Protein AF-0000000084915836 (afdb_homodimer)

Foldseek 3Di:
DDFAFPWKPVLLLVLLLVLLVVVCVVQVVPQEEEQEAEPDQRLVSSVSSVVSNVVPDNHHYHYKYKYADPVCRLDDIDIPDDLVVQAQHHYEYTYAEAAQCSNVVSVVVVNVVHDYNHYAYEYAEYEPHYNDPDDHPRYSYYDDDDPPKDKDWDDDPRITTIGID/DDFAFPWWPVLLLVLLLVLLVVVCVVQVVPQEEEEEAEPDQRLVSSVSSVVSNVVPDNHHYHYKYKYADPVCRLDDIDIPDDLVVQAQHHYEYTYAEAAQCSNVVSVVVVNVVHDYNHYAYEYAEYEDHYNDPDDHPRYSYYDYDDPPKDKDWDDDPRITTIGID

Radius of gyration: 20.43 Å; Cα contacts (8 Å, |Δi|>4): 702; chains: 2; bounding box: 53×58×45 Å

InterPro domains:
  IPR000836 Phosphoribosyltransferase domain [PF00156] (6-144)
  IPR000836 Phosphoribosyltransferase domain [cd06223] (17-137)
  IPR029057 Phosphoribosyltransferase-like [G3DSA:3.40.50.2020] (1-164)
  IPR029057 Phosphoribosyltransferase-like [SSF53271] (4-163)
  IPR050137 PyrR bifunctional [PTHR11608] (2-160)

Solvent-accessible surface area (backbone atoms only — not comparable to full-atom values): 17460 Å² total; per-residue (Å²): 129,90,60,50,70,75,35,47,41,68,55,49,51,52,34,39,48,51,44,24,53,52,51,43,67,73,46,64,90,48,64,54,37,35,42,32,5,36,52,67,63,7,27,55,52,31,50,54,29,50,55,46,34,53,73,75,45,83,54,42,76,42,78,27,48,28,48,58,48,74,90,48,35,86,51,84,68,46,58,74,55,57,72,81,78,49,50,60,27,35,34,36,42,21,36,42,69,38,44,39,30,58,52,55,49,40,51,50,41,60,60,59,78,38,61,58,66,32,40,42,24,35,23,46,33,37,41,83,55,65,39,32,49,51,48,63,74,33,67,50,40,80,44,90,70,61,90,83,55,40,80,46,75,44,86,47,96,90,63,21,34,27,29,44,84,130,90,62,50,69,77,35,47,40,69,53,49,52,52,33,39,46,51,46,24,52,52,51,44,67,74,47,64,91,47,64,55,38,35,43,29,6,36,53,68,63,8,26,54,51,31,49,53,29,51,55,46,34,54,73,77,45,85,54,42,76,44,80,28,47,28,48,59,47,73,91,48,36,86,49,84,71,47,57,73,54,57,71,83,77,50,50,61,26,34,36,36,42,22,38,42,69,38,44,41,29,57,51,56,50,40,50,50,41,60,60,60,77,40,62,59,66,33,42,42,25,35,24,46,34,37,40,84,54,64,39,32,48,51,47,64,74,32,67,49,40,79,45,90,70,59,90,82,54,40,80,46,76,44,88,47,98,90,62,21,33,28,28,45,84

Sequence (330 aa):
MTHNIILNNQEIQHKTKRIAYQIYETFSNEDEIVIAGISNSGFIFAQKIAAQLALISDLKIKICEVEVNKQHPNLPIKTSLKPEEYTNANLVLVDDVLKSGSTLIYTIKHFLDVPIKKFKTAVLIDRNHKNYPVKADFKGLSLSTSLQEHVQVVFEEKDSYAYLSMTHNIILNNQEIQHKTKRIAYQIYETFSNEDEIVIAGISNSGFIFAQKIAAQLALISDLKIKICEVEVNKQHPNLPIKTSLKPEEYTNANLVLVDDVLKSGSTLIYTIKHFLDVPIKKFKTAVLIDRNHKNYPVKADFKGLSLSTSLQEHVQVVFEEKDSYAYLS

Nearest PDB structures (foldseek):
  4p81-assembly1_B  TM=8.836E-01  e=3.019E-14  synthetic construct
  4p83-assembly1_C  TM=8.755E-01  e=2.680E-14  synthetic construct
  1w30-assembly1_A-2  TM=8.822E-01  e=1.054E-13  Mycobacterium tuberculosis
  1a4x-assembly1_B  TM=8.946E-01  e=1.506E-13  Bacillus subtilis
  1a4x-assembly1_A  TM=8.925E-01  e=1.911E-13  Bacillus subtilis

Secondary structure (DSSP, 8-state):
---EEEE-HHHHHHHHHHHHHHHHHHTTT-SEEEEEEETTHHHHHHHHHHHHHHHH---EEEEEEEE--TTSTTS--EESS-HHHHTT-EEEEEEEEESSSHHHHHHHHHHTTS--SEEEEEEEEEES--SSSB--SEEEEEE---TT--EEEE--SS--EEEE-/---EEEE-HHHHHHHHHHHHHHHHHHTTT-SEEEEEEETTHHHHHHHHHHHHHHHH---EEEEEEEE--SSSTTS--EESS-GGGTTT-EEEEEEEEESSSHHHHHHHHHHTTS--SEEEEEEEEEES--SSSB--SEEEEEE---TT--EEEE--SS--EEEE-

Organism: Flavobacterium indicum (strain DSM 17447 / CIP 109464 / GPTSA100-9) (NCBI:txid1094466)

pLDDT: mean 94.94, std 6.55, range [45.75, 98.94]

Structure (mmCIF, N/CA/C/O backbone):
data_AF-0000000084915836-model_v1
#
loop_
_entity.id
_entity.type
_entity.pdbx_description
1 polymer 'Bifunctional protein: pyrimidine operon regulatory protein and uracil phosphoribosyltransferase'
#
loop_
_atom_site.group_PDB
_atom_site.id
_atom_site.type_symbol
_atom_site.label_atom_id
_atom_site.label_alt_id
_atom_site.label_comp_id
_atom_site.label_asym_id
_atom_site.label_entity_id
_atom_site.label_seq_id
_atom_site.pdbx_PDB_ins_code
_atom_site.Cartn_x
_atom_site.Cartn_y
_atom_site.Cartn_z
_atom_site.occupancy
_atom_site.B_iso_or_equiv
_atom_site.auth_seq_id
_atom_site.auth_comp_id
_atom_site.auth_asym_id
_atom_site.auth_atom_id
_atom_site.pdbx_PDB_model_num
ATOM 1 N N . MET A 1 1 ? -26.234 -17.188 -17.969 1 45.75 1 MET A N 1
ATOM 2 C CA . MET A 1 1 ? -25.984 -15.758 -17.781 1 45.75 1 MET A CA 1
ATOM 3 C C . MET A 1 1 ? -24.703 -15.336 -18.469 1 45.75 1 MET A C 1
ATOM 5 O O . MET A 1 1 ? -23.672 -15.992 -18.344 1 45.75 1 MET A O 1
ATOM 9 N N . THR A 1 2 ? -24.734 -14.695 -19.578 1 58.41 2 THR A N 1
ATOM 10 C CA . THR A 1 2 ? -23.641 -14.422 -20.516 1 58.41 2 THR A CA 1
ATOM 11 C C . THR A 1 2 ? -22.516 -13.648 -19.812 1 58.41 2 THR A C 1
ATOM 13 O O . THR A 1 2 ? -22.719 -12.523 -19.359 1 58.41 2 THR A O 1
ATOM 16 N N . HIS A 1 3 ? -21.484 -14.32 -19.203 1 76.25 3 HIS A N 1
ATOM 17 C CA . HIS A 1 3 ? -20.359 -13.68 -18.531 1 76.25 3 HIS A CA 1
ATOM 18 C C . HIS A 1 3 ? -19.516 -12.883 -19.516 1 76.25 3 HIS A C 1
ATOM 20 O O . HIS A 1 3 ? -19.25 -13.344 -20.625 1 76.25 3 HIS A O 1
ATOM 26 N N . ASN A 1 4 ? -19.438 -11.586 -19.312 1 87.69 4 ASN A N 1
ATOM 27 C CA . ASN A 1 4 ? -18.5 -10.789 -20.094 1 87.69 4 ASN A CA 1
ATOM 28 C C . ASN A 1 4 ? -17.047 -11.164 -19.766 1 87.69 4 ASN A C 1
ATOM 30 O O . ASN A 1 4 ? -16.5 -10.734 -18.75 1 87.69 4 ASN A O 1
ATOM 34 N N . ILE A 1 5 ? -16.5 -12.055 -20.719 1 92.81 5 ILE A N 1
ATOM 35 C CA . ILE A 1 5 ? -15.141 -12.539 -20.5 1 92.81 5 ILE A CA 1
ATOM 36 C C . ILE A 1 5 ? -14.148 -11.391 -20.703 1 92.81 5 ILE A C 1
ATOM 38 O O . ILE A 1 5 ? -14.18 -10.719 -21.734 1 92.81 5 ILE A O 1
ATOM 42 N N . ILE A 1 6 ? -13.359 -11.211 -19.672 1 94.25 6 ILE A N 1
ATOM 43 C CA . ILE A 1 6 ? -12.422 -10.102 -19.766 1 94.25 6 ILE A CA 1
ATOM 44 C C . ILE A 1 6 ? -11.016 -10.641 -20.031 1 94.25 6 ILE A C 1
ATOM 46 O O . ILE A 1 6 ? -10.164 -9.938 -20.578 1 94.25 6 ILE A O 1
ATOM 50 N N . LEU A 1 7 ? -10.695 -11.898 -19.656 1 96.06 7 LEU A N 1
ATOM 51 C CA . LEU A 1 7 ? -9.453 -12.609 -19.953 1 96.06 7 LEU A CA 1
ATOM 52 C C . LEU A 1 7 ? -9.734 -14.07 -20.312 1 96.06 7 LEU A C 1
ATOM 54 O O . LEU A 1 7 ? -10.469 -14.758 -19.594 1 96.06 7 LEU A O 1
ATOM 58 N N . ASN A 1 8 ? -9.156 -14.43 -21.391 1 95.19 8 ASN A N 1
ATOM 59 C CA . ASN A 1 8 ? -9.211 -15.852 -21.688 1 95.19 8 ASN A CA 1
ATOM 60 C C . ASN A 1 8 ? -7.945 -16.578 -21.234 1 95.19 8 ASN A C 1
ATOM 62 O O . ASN A 1 8 ? -7.055 -15.953 -20.641 1 95.19 8 ASN A O 1
ATOM 66 N N . ASN A 1 9 ? -7.922 -17.875 -21.484 1 96 9 ASN A N 1
ATOM 67 C CA . ASN A 1 9 ? -6.828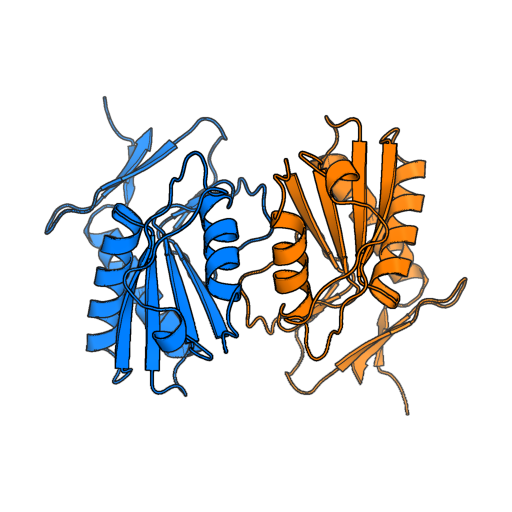 -18.703 -20.984 1 96 9 ASN A CA 1
ATOM 68 C C . ASN A 1 9 ? -5.477 -18.234 -21.516 1 96 9 ASN A C 1
ATOM 70 O O . ASN A 1 9 ? -4.508 -18.125 -20.766 1 96 9 ASN A O 1
ATOM 74 N N . GLN A 1 10 ? -5.402 -18 -22.766 1 95.69 10 GLN A N 1
ATOM 75 C CA . GLN A 1 10 ? -4.152 -17.578 -23.375 1 95.69 10 GLN A CA 1
ATOM 76 C C . GLN A 1 10 ? -3.688 -16.234 -22.797 1 95.69 10 GLN A C 1
ATOM 78 O O . GLN A 1 10 ? -2.496 -16.047 -22.547 1 95.69 10 GLN A O 1
ATOM 83 N N . GLU A 1 11 ? -4.613 -15.336 -22.594 1 96 11 GLU A N 1
ATOM 84 C CA . GLU A 1 11 ? -4.293 -14.031 -22.016 1 96 11 GLU A CA 1
ATOM 85 C C . GLU A 1 11 ? -3.773 -14.164 -20.594 1 96 11 GLU A C 1
ATOM 87 O O . GLU A 1 11 ? -2.824 -13.484 -20.203 1 96 11 GLU A O 1
ATOM 92 N N . ILE A 1 12 ? -4.367 -15.016 -19.844 1 97.19 12 ILE A N 1
ATOM 93 C CA . ILE A 1 12 ? -3.928 -15.242 -18.484 1 97.19 12 ILE A CA 1
ATOM 94 C C . ILE A 1 12 ? -2.508 -15.812 -18.484 1 97.19 12 ILE A C 1
ATOM 96 O O . ILE A 1 12 ? -1.668 -15.398 -17.672 1 97.19 12 ILE A O 1
ATOM 100 N N . GLN A 1 13 ? -2.234 -16.703 -19.406 1 96.25 13 GLN A N 1
ATOM 101 C CA . GLN A 1 13 ? -0.902 -17.281 -19.516 1 96.25 13 GLN A CA 1
ATOM 102 C C . GLN A 1 13 ? 0.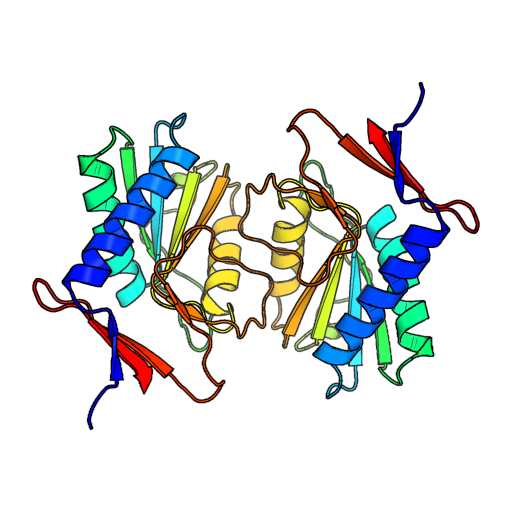138 -16.219 -19.844 1 96.25 13 GLN A C 1
ATOM 104 O O . GLN A 1 13 ? 1.213 -16.172 -19.25 1 96.25 13 GLN A O 1
ATOM 109 N N . HIS A 1 14 ? -0.187 -15.352 -20.797 1 97.31 14 HIS A N 1
ATOM 110 C CA . HIS A 1 14 ? 0.722 -14.281 -21.188 1 97.31 14 HIS A CA 1
ATOM 111 C C . HIS A 1 14 ? 0.981 -13.328 -20.016 1 97.31 14 HIS A C 1
ATOM 113 O O . HIS A 1 14 ? 2.121 -12.922 -19.797 1 97.31 14 HIS A O 1
ATOM 119 N N . LYS A 1 15 ? -0.041 -13.008 -19.406 1 97.75 15 LYS A N 1
ATOM 120 C CA . LYS A 1 15 ? 0.09 -12.086 -18.281 1 97.75 15 LYS A CA 1
ATOM 121 C C . LYS A 1 15 ? 0.895 -12.711 -17.141 1 97.75 15 LYS A C 1
ATOM 123 O O . LYS A 1 15 ? 1.693 -12.031 -16.484 1 97.75 15 LYS A O 1
ATOM 128 N N . THR A 1 16 ? 0.657 -13.977 -16.922 1 98.06 16 THR A N 1
ATOM 129 C CA . THR A 1 16 ? 1.414 -14.703 -15.906 1 98.06 16 THR A CA 1
ATOM 130 C C . THR A 1 16 ? 2.904 -14.695 -16.234 1 98.06 16 THR A C 1
ATOM 132 O O . THR A 1 16 ? 3.736 -14.422 -15.367 1 98.06 16 THR A O 1
ATOM 135 N N . LYS A 1 17 ? 3.189 -14.953 -17.453 1 97.38 17 LYS A N 1
ATOM 136 C CA . LYS A 1 17 ? 4.578 -14.938 -17.906 1 97.38 17 LYS A CA 1
ATOM 137 C C . LYS A 1 17 ? 5.199 -13.562 -17.719 1 97.38 17 LYS A C 1
ATOM 139 O O . LYS A 1 17 ? 6.316 -13.438 -17.219 1 97.38 17 LYS A O 1
ATOM 144 N N . ARG A 1 18 ? 4.492 -12.594 -18.141 1 98.06 18 ARG A N 1
ATOM 145 C CA . ARG A 1 18 ? 4.98 -11.227 -18 1 98.06 18 ARG A CA 1
ATOM 146 C C . ARG A 1 18 ? 5.281 -10.898 -16.547 1 98.06 18 ARG A C 1
ATOM 148 O O . ARG A 1 18 ? 6.332 -10.336 -16.234 1 98.06 18 ARG A O 1
ATOM 155 N N . ILE A 1 19 ? 4.359 -11.227 -15.648 1 98.5 19 ILE A N 1
ATOM 156 C CA . ILE A 1 19 ? 4.527 -10.961 -14.219 1 98.5 19 ILE A CA 1
ATOM 157 C C . ILE A 1 19 ? 5.758 -11.695 -13.703 1 98.5 19 ILE A C 1
ATOM 159 O O . ILE A 1 19 ? 6.539 -11.148 -12.922 1 98.5 19 ILE A O 1
ATOM 163 N N . ALA A 1 20 ? 5.949 -12.891 -14.125 1 98.38 20 ALA A N 1
ATOM 164 C CA . ALA A 1 20 ? 7.117 -13.664 -13.711 1 98.38 20 ALA A CA 1
ATOM 165 C C . ALA A 1 20 ? 8.406 -12.961 -14.109 1 98.38 20 ALA A C 1
ATOM 167 O O . ALA A 1 20 ? 9.352 -12.883 -13.312 1 98.38 20 ALA A O 1
ATOM 168 N N . TYR A 1 21 ? 8.445 -12.453 -15.32 1 97.56 21 TYR A N 1
ATOM 169 C CA . TYR A 1 21 ? 9.633 -11.742 -15.773 1 97.56 21 TYR A CA 1
ATOM 170 C C . TYR A 1 21 ? 9.844 -10.469 -14.953 1 97.56 21 TYR A C 1
ATOM 172 O O . TYR A 1 21 ? 10.984 -10.125 -14.625 1 97.56 21 TYR A O 1
ATOM 180 N N . GLN A 1 22 ? 8.766 -9.82 -14.648 1 97.69 22 GLN A N 1
ATOM 181 C CA . GLN A 1 22 ? 8.867 -8.617 -13.828 1 97.69 22 GLN A CA 1
ATOM 182 C C . GLN A 1 22 ? 9.422 -8.938 -12.445 1 97.69 22 GLN A C 1
ATOM 184 O O . GLN A 1 22 ? 10.266 -8.211 -11.922 1 97.69 22 GLN A O 1
ATOM 189 N N . ILE A 1 23 ? 8.898 -9.984 -11.859 1 98.25 23 ILE A N 1
ATOM 190 C CA . ILE A 1 23 ? 9.383 -10.414 -10.555 1 98.25 23 ILE A CA 1
ATOM 191 C C . ILE A 1 23 ? 10.875 -10.742 -10.641 1 98.25 23 ILE A C 1
ATOM 193 O O . ILE A 1 23 ? 11.664 -10.312 -9.797 1 98.25 23 ILE A O 1
ATOM 197 N N . TYR A 1 24 ? 11.25 -11.422 -11.664 1 97.19 24 TYR A N 1
ATOM 198 C CA . TYR A 1 24 ? 12.641 -11.805 -11.844 1 97.19 24 TYR A CA 1
ATOM 199 C C . TYR A 1 24 ? 13.531 -10.57 -11.945 1 97.19 24 TYR A C 1
ATOM 201 O O . TYR A 1 24 ? 14.602 -10.516 -11.328 1 97.19 24 TYR A O 1
ATOM 209 N N . GLU A 1 25 ? 13.109 -9.609 -12.695 1 95.75 25 GLU A N 1
ATOM 210 C CA . GLU A 1 25 ? 13.875 -8.367 -12.859 1 95.75 25 GLU A CA 1
ATOM 211 C C . GLU A 1 25 ? 14.047 -7.656 -11.516 1 95.75 25 GLU A C 1
ATOM 213 O O . GLU A 1 25 ? 15.078 -7.035 -11.266 1 95.75 25 GLU A O 1
ATOM 218 N N . THR A 1 26 ? 13.07 -7.715 -10.758 1 95.88 26 THR A N 1
ATOM 219 C CA . THR A 1 26 ? 13.055 -7.008 -9.484 1 95.88 26 THR A CA 1
ATOM 220 C C . THR A 1 26 ? 13.953 -7.707 -8.461 1 95.88 26 THR A C 1
ATOM 222 O O . THR A 1 26 ? 14.578 -7.051 -7.629 1 95.88 26 THR A O 1
ATOM 225 N N . PHE A 1 27 ? 14.008 -9 -8.531 1 96.25 27 PHE A N 1
ATOM 226 C CA . PHE A 1 27 ? 14.719 -9.789 -7.535 1 96.25 27 PHE A CA 1
ATOM 227 C C . PHE A 1 27 ? 15.93 -10.477 -8.148 1 96.25 27 PHE A C 1
ATOM 229 O O . PHE A 1 27 ? 16.391 -11.508 -7.656 1 96.25 27 PHE A O 1
ATOM 236 N N . SER A 1 28 ? 16.453 -10.016 -9.234 1 91.06 28 SER A N 1
ATOM 237 C CA . SER A 1 28 ? 17.5 -10.656 -10.031 1 91.06 28 SER A CA 1
ATOM 238 C C . SER A 1 28 ? 18.781 -10.852 -9.227 1 91.06 28 SER A C 1
ATOM 240 O O . SER A 1 28 ? 19.562 -11.75 -9.516 1 91.06 28 SER A O 1
ATOM 242 N N . ASN A 1 29 ? 19.016 -10.07 -8.234 1 93.25 29 ASN A N 1
ATOM 243 C CA . ASN A 1 29 ? 20.25 -10.172 -7.457 1 93.25 29 ASN A CA 1
ATOM 244 C C . ASN A 1 29 ? 20.047 -10.992 -6.188 1 93.25 29 ASN A C 1
ATOM 246 O O . ASN A 1 29 ? 20.922 -11.039 -5.324 1 93.25 29 ASN A O 1
ATOM 250 N N . GLU A 1 30 ? 18.906 -11.617 -6.078 1 95.69 30 GLU A N 1
ATOM 251 C CA . GLU A 1 30 ? 18.578 -12.422 -4.91 1 95.69 30 GLU A CA 1
ATOM 252 C C . GLU A 1 30 ? 18.688 -13.914 -5.219 1 95.69 30 GLU A C 1
ATOM 254 O O . GLU A 1 30 ? 18.641 -14.312 -6.383 1 95.69 30 GLU A O 1
ATOM 259 N N . ASP A 1 31 ? 18.859 -14.68 -4.172 1 96.19 31 ASP A N 1
ATOM 260 C CA . ASP A 1 31 ? 19.016 -16.125 -4.34 1 96.19 31 ASP A CA 1
ATOM 261 C C . ASP A 1 31 ? 17.703 -16.859 -4.102 1 96.19 31 ASP A C 1
ATOM 263 O O . ASP A 1 31 ? 17.484 -17.953 -4.641 1 96.19 31 ASP A O 1
ATOM 267 N N . GLU A 1 32 ? 16.922 -16.234 -3.254 1 97.88 32 GLU A N 1
ATOM 268 C CA . GLU A 1 32 ? 15.703 -16.906 -2.828 1 97.88 32 GLU A CA 1
ATOM 269 C C . GLU A 1 32 ? 14.547 -15.914 -2.711 1 97.88 32 GLU A C 1
ATOM 271 O O . GLU A 1 32 ? 14.75 -14.742 -2.389 1 97.88 32 GLU A O 1
ATOM 276 N N . ILE A 1 33 ? 13.352 -16.484 -3.029 1 98.38 33 ILE A N 1
ATOM 277 C CA . ILE A 1 33 ? 12.156 -15.656 -2.887 1 98.38 33 ILE A CA 1
ATOM 278 C C . ILE A 1 33 ? 11 -16.516 -2.363 1 98.38 33 ILE A C 1
ATOM 280 O O . ILE A 1 33 ? 10.938 -17.719 -2.643 1 98.38 33 ILE A O 1
ATOM 284 N N . VAL A 1 34 ? 10.195 -15.898 -1.527 1 98.81 34 VAL A N 1
ATOM 285 C CA . VAL A 1 34 ? 8.945 -16.516 -1.104 1 98.81 34 VAL A CA 1
ATOM 286 C C . VAL A 1 34 ? 7.797 -16 -1.961 1 98.81 34 VAL A C 1
ATOM 288 O O . VAL A 1 34 ? 7.602 -14.789 -2.082 1 98.81 34 VAL A O 1
ATOM 291 N N . ILE A 1 35 ? 7.094 -16.875 -2.596 1 98.88 35 ILE A N 1
ATOM 292 C CA . ILE A 1 35 ? 5.852 -16.562 -3.293 1 98.88 35 ILE A CA 1
ATOM 293 C C . ILE A 1 35 ? 4.656 -17.016 -2.465 1 98.88 35 ILE A C 1
ATOM 295 O O . ILE A 1 35 ? 4.41 -18.219 -2.33 1 98.88 35 ILE A O 1
ATOM 299 N N . ALA A 1 36 ? 3.969 -16.062 -1.915 1 98.94 36 ALA A N 1
ATOM 300 C CA . ALA A 1 36 ? 2.84 -16.359 -1.035 1 98.94 36 ALA A CA 1
ATOM 301 C C . ALA A 1 36 ? 1.513 -16.047 -1.726 1 98.94 36 ALA A C 1
ATOM 303 O O . ALA A 1 36 ? 1.284 -14.93 -2.18 1 98.94 36 ALA A O 1
ATOM 304 N N . GLY A 1 37 ? 0.654 -17.016 -1.816 1 98.88 37 GLY A N 1
ATOM 305 C CA . GLY A 1 37 ? -0.626 -16.844 -2.484 1 98.88 37 GLY A CA 1
ATOM 306 C C . GLY A 1 37 ? -1.81 -16.922 -1.538 1 98.88 37 GLY A C 1
ATOM 307 O O . GLY A 1 37 ? -1.892 -17.828 -0.714 1 98.88 37 GLY A O 1
ATOM 308 N N . ILE A 1 38 ? -2.717 -16 -1.645 1 98.62 38 ILE A N 1
ATOM 309 C CA . ILE A 1 38 ? -3.93 -15.992 -0.836 1 98.62 38 ILE A CA 1
ATOM 310 C C . ILE A 1 38 ? -4.926 -17.016 -1.384 1 98.62 38 ILE A C 1
ATOM 312 O O . ILE A 1 38 ? -5.363 -16.906 -2.531 1 98.62 38 ILE A O 1
ATOM 316 N N . SER A 1 39 ? -5.27 -17.984 -0.584 1 97.38 39 SER A N 1
ATOM 317 C CA . SER A 1 39 ? -6.16 -19.062 -1 1 97.38 39 SER A CA 1
ATOM 318 C C . SER A 1 39 ? -7.57 -18.547 -1.262 1 97.38 39 SER A C 1
ATOM 320 O O . SER A 1 39 ? -8.031 -17.625 -0.588 1 97.38 39 SER A O 1
ATOM 322 N N . ASN A 1 40 ? -8.258 -19.234 -2.359 1 95.81 40 ASN A N 1
ATOM 323 C CA . ASN A 1 40 ? -7.895 -20.375 -3.189 1 95.81 40 ASN A CA 1
ATOM 324 C C . ASN A 1 40 ? -7.297 -19.938 -4.523 1 95.81 40 ASN A C 1
ATOM 326 O O . ASN A 1 40 ? -6.188 -20.344 -4.871 1 95.81 40 ASN A O 1
ATOM 330 N N . SER A 1 41 ? -7.941 -18.938 -5.125 1 97 41 SER A N 1
ATOM 331 C CA . SER A 1 41 ? -7.562 -18.531 -6.477 1 97 41 SER A CA 1
ATOM 332 C C . SER A 1 41 ? -6.191 -17.859 -6.484 1 97 41 SER A C 1
ATOM 334 O O . SER A 1 41 ? -5.391 -18.078 -7.395 1 97 41 SER A O 1
ATOM 336 N N . GLY A 1 42 ? -5.934 -17.062 -5.461 1 98.19 42 GLY A N 1
ATOM 337 C CA . GLY A 1 42 ? -4.629 -16.422 -5.371 1 98.19 42 GLY A CA 1
ATOM 338 C C . GLY A 1 42 ? -3.486 -17.406 -5.25 1 98.19 42 GLY A C 1
ATOM 339 O O . GLY A 1 42 ? -2.4 -17.188 -5.785 1 98.19 42 GLY A O 1
ATOM 340 N N . PHE A 1 43 ? -3.773 -18.5 -4.535 1 98.62 43 PHE A N 1
ATOM 341 C CA . PHE A 1 43 ? -2.742 -19.516 -4.375 1 98.62 43 PHE A CA 1
ATOM 342 C C . PHE A 1 43 ? -2.473 -20.234 -5.695 1 98.62 43 PHE A C 1
ATOM 344 O O . PHE A 1 43 ? -1.318 -20.484 -6.043 1 98.62 43 PHE A O 1
ATOM 351 N N . ILE A 1 44 ? -3.5 -20.562 -6.402 1 98.19 44 ILE A N 1
ATOM 352 C CA . ILE A 1 44 ? -3.342 -21.172 -7.711 1 98.19 44 ILE A CA 1
ATOM 353 C C . ILE A 1 44 ? -2.537 -20.25 -8.625 1 98.19 44 ILE A C 1
ATOM 355 O O . ILE A 1 44 ? -1.605 -20.703 -9.297 1 98.19 44 ILE A O 1
ATOM 359 N N . PHE A 1 45 ? -2.9 -19.016 -8.633 1 98.5 45 PHE A N 1
ATOM 360 C CA . PHE A 1 45 ? -2.193 -18.016 -9.438 1 98.5 45 PHE A CA 1
ATOM 361 C C . PHE A 1 45 ? -0.726 -17.938 -9.031 1 98.5 45 PHE A C 1
ATOM 363 O O . PHE A 1 45 ? 0.157 -17.875 -9.891 1 98.5 45 PHE A O 1
ATOM 370 N N . ALA A 1 46 ? -0.438 -17.938 -7.73 1 98.75 46 ALA A N 1
ATOM 371 C CA . ALA A 1 46 ? 0.925 -17.938 -7.207 1 98.75 46 ALA A CA 1
ATOM 372 C C . ALA A 1 46 ? 1.716 -19.141 -7.734 1 98.75 46 ALA A C 1
ATOM 374 O O . ALA A 1 46 ? 2.883 -19 -8.109 1 98.75 46 ALA A O 1
ATOM 375 N N . GLN A 1 47 ? 1.104 -20.25 -7.773 1 98.5 47 GLN A N 1
ATOM 376 C CA . GLN A 1 47 ? 1.751 -21.453 -8.281 1 98.5 47 GLN A CA 1
ATOM 377 C C . GLN A 1 47 ? 2.1 -21.312 -9.758 1 98.5 47 GLN A C 1
ATOM 379 O O . GLN A 1 47 ? 3.168 -21.75 -10.195 1 98.5 47 GLN A O 1
ATOM 384 N N . LYS A 1 48 ? 1.211 -20.781 -10.477 1 97.81 48 LYS A N 1
ATOM 385 C CA . LYS A 1 48 ? 1.471 -20.562 -11.898 1 97.81 48 LYS A CA 1
ATOM 386 C C . LYS A 1 48 ? 2.646 -19.609 -12.102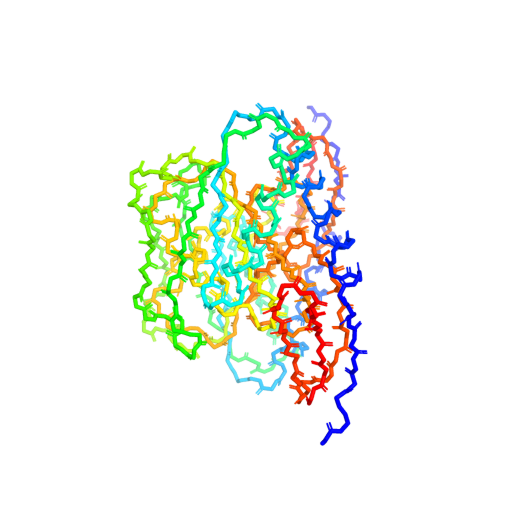 1 97.81 48 LYS A C 1
ATOM 388 O O . LYS A 1 48 ? 3.496 -19.844 -12.969 1 97.81 48 LYS A O 1
ATOM 393 N N . ILE A 1 49 ? 2.703 -18.562 -11.328 1 98.56 49 ILE A N 1
ATOM 394 C CA . ILE A 1 49 ? 3.811 -17.625 -11.398 1 98.56 49 ILE A CA 1
ATOM 395 C C . ILE A 1 49 ? 5.113 -18.328 -11.031 1 98.56 49 ILE A C 1
ATOM 397 O O . ILE A 1 49 ? 6.125 -18.172 -11.719 1 98.56 49 ILE A O 1
ATOM 401 N N . ALA A 1 50 ? 5.066 -19.062 -9.938 1 98.62 50 ALA A N 1
ATOM 402 C CA . ALA A 1 50 ? 6.25 -19.781 -9.469 1 98.62 50 ALA A CA 1
ATOM 403 C C . ALA A 1 50 ? 6.777 -20.719 -10.547 1 98.62 50 ALA A C 1
ATOM 405 O O . ALA A 1 50 ? 7.988 -20.828 -10.75 1 98.62 50 ALA A O 1
ATOM 406 N N . ALA A 1 51 ? 5.875 -21.422 -11.211 1 98.06 51 ALA A N 1
ATOM 407 C CA . ALA A 1 51 ? 6.262 -22.344 -12.273 1 98.06 51 ALA A CA 1
ATOM 408 C C . ALA A 1 51 ? 6.969 -21.609 -13.406 1 98.06 51 ALA A C 1
ATOM 410 O O . ALA A 1 51 ? 7.98 -22.078 -13.93 1 98.06 51 ALA A O 1
ATOM 411 N N . GLN A 1 52 ? 6.426 -20.469 -13.797 1 97.75 52 GLN A N 1
ATOM 412 C CA . GLN A 1 52 ? 7.047 -19.672 -14.844 1 97.75 52 GLN A CA 1
ATOM 413 C C . GLN A 1 52 ? 8.414 -19.156 -14.398 1 97.75 52 GLN A C 1
ATOM 415 O O . GLN A 1 52 ? 9.367 -19.156 -15.18 1 97.75 52 GLN A O 1
ATOM 420 N N . LEU A 1 53 ? 8.508 -18.688 -13.164 1 97.94 53 LEU A N 1
ATOM 421 C CA . LEU A 1 53 ? 9.758 -18.188 -12.617 1 97.94 53 LEU A CA 1
ATOM 422 C C . LEU A 1 53 ? 10.836 -19.266 -12.641 1 97.94 53 LEU A C 1
ATOM 424 O O . LEU A 1 53 ? 11.992 -18.984 -12.945 1 97.94 53 LEU A O 1
ATOM 428 N N . ALA A 1 54 ? 10.422 -20.438 -12.305 1 97.44 54 ALA A N 1
ATOM 429 C CA . ALA A 1 54 ? 11.352 -21.562 -12.266 1 97.44 54 ALA A CA 1
ATOM 430 C C . ALA A 1 54 ? 11.914 -21.859 -13.656 1 97.44 54 ALA A C 1
ATOM 432 O O . ALA A 1 54 ? 13.039 -22.344 -13.789 1 97.44 54 ALA A O 1
ATOM 433 N N . LEU A 1 55 ? 11.164 -21.562 -14.68 1 97.06 55 LEU A N 1
ATOM 434 C CA . LEU A 1 55 ? 11.586 -21.797 -16.047 1 97.06 55 LEU A CA 1
ATOM 435 C C . LEU A 1 55 ? 12.594 -20.75 -16.5 1 97.06 55 LEU A C 1
ATOM 437 O O . LEU A 1 55 ? 13.461 -21.031 -17.328 1 97.06 55 LEU A O 1
ATOM 441 N N . ILE A 1 56 ? 12.523 -19.578 -15.938 1 96.44 56 ILE A N 1
ATOM 442 C CA . ILE A 1 56 ? 13.266 -18.484 -16.547 1 96.44 56 ILE A CA 1
ATOM 443 C C . ILE A 1 56 ? 14.414 -18.062 -15.633 1 96.44 56 ILE A C 1
ATOM 445 O O . ILE A 1 56 ? 15.211 -17.203 -15.984 1 96.44 56 ILE A O 1
ATOM 449 N N . SER A 1 57 ? 14.477 -18.625 -14.391 1 96.31 57 SER A N 1
ATOM 450 C CA . SER A 1 57 ? 15.5 -18.188 -13.453 1 96.31 57 SER A CA 1
ATOM 451 C C . SER A 1 57 ? 15.961 -19.328 -12.555 1 96.31 57 SER A C 1
ATOM 453 O O . SER A 1 57 ? 15.344 -20.391 -12.531 1 96.31 57 SER A O 1
ATOM 455 N N . ASP A 1 58 ? 17.062 -19.078 -11.797 1 95.88 58 ASP A N 1
ATOM 456 C CA . ASP A 1 58 ? 17.578 -20.047 -10.844 1 95.88 58 ASP A CA 1
ATOM 457 C C . ASP A 1 58 ? 17.172 -19.703 -9.414 1 95.88 58 ASP A C 1
ATOM 459 O O . ASP A 1 58 ? 17.719 -20.234 -8.453 1 95.88 58 ASP A O 1
ATOM 463 N N . LEU A 1 59 ? 16.297 -18.766 -9.32 1 95.94 59 LEU A N 1
ATOM 464 C CA . LEU A 1 59 ? 15.82 -18.375 -8 1 95.94 59 LEU A CA 1
ATOM 465 C C . LEU A 1 59 ? 15.242 -19.562 -7.25 1 95.94 59 LEU A C 1
ATOM 467 O O . LEU A 1 59 ? 14.484 -20.359 -7.82 1 95.94 59 LEU A O 1
ATOM 471 N N . LYS A 1 60 ? 15.719 -19.75 -6.07 1 97.88 60 LYS A N 1
ATOM 472 C CA . LYS A 1 60 ? 15.039 -20.703 -5.199 1 97.88 60 LYS A CA 1
ATOM 473 C C . LYS A 1 60 ? 13.68 -20.156 -4.75 1 97.88 60 LYS A C 1
ATOM 475 O O . LYS A 1 60 ? 13.602 -19.062 -4.176 1 97.88 60 LYS A O 1
ATOM 480 N N . ILE A 1 61 ? 12.672 -20.922 -5.004 1 98.31 61 ILE A N 1
ATOM 481 C CA . ILE A 1 61 ? 11.328 -20.422 -4.742 1 98.31 61 ILE A CA 1
ATOM 482 C C . ILE A 1 61 ? 10.695 -21.219 -3.604 1 98.31 61 ILE A C 1
ATOM 484 O O . ILE A 1 61 ? 10.609 -22.453 -3.67 1 98.31 61 ILE A O 1
ATOM 488 N N . LYS A 1 62 ? 10.289 -20.562 -2.59 1 98.5 62 LYS A N 1
ATOM 489 C CA . LYS A 1 62 ? 9.43 -21.125 -1.545 1 98.5 62 LYS A CA 1
ATOM 490 C C . LYS A 1 62 ? 7.977 -20.703 -1.744 1 98.5 62 LYS A C 1
ATOM 492 O O . LYS A 1 62 ? 7.68 -19.516 -1.841 1 98.5 62 LYS A O 1
ATOM 497 N N . ILE A 1 63 ? 7.156 -21.656 -1.791 1 98.69 63 ILE A N 1
ATOM 498 C CA . ILE A 1 63 ? 5.734 -21.375 -1.981 1 98.69 63 ILE A CA 1
ATOM 499 C C . ILE A 1 63 ? 5.027 -21.359 -0.628 1 98.69 63 ILE A C 1
ATOM 501 O O . ILE A 1 63 ? 5.285 -22.203 0.225 1 98.69 63 ILE A O 1
ATOM 505 N N . CYS A 1 64 ? 4.164 -20.438 -0.417 1 98.88 64 CYS A N 1
ATOM 506 C CA . CYS A 1 64 ? 3.416 -20.281 0.827 1 98.88 64 CYS A CA 1
ATOM 507 C C . CYS A 1 64 ? 1.93 -20.094 0.549 1 98.88 64 CYS A C 1
ATOM 509 O O . CYS A 1 64 ? 1.549 -19.188 -0.204 1 98.88 64 CYS A O 1
ATOM 511 N N . GLU A 1 65 ? 1.145 -20.922 1.075 1 98.88 65 GLU A N 1
ATOM 512 C CA . GLU A 1 65 ? -0.3 -20.719 1.007 1 98.88 65 GLU A CA 1
ATOM 513 C C . GLU A 1 65 ? -0.8 -19.891 2.186 1 98.88 65 GLU A C 1
ATOM 515 O O . GLU A 1 65 ? -0.434 -20.156 3.334 1 98.88 65 GLU A O 1
ATOM 520 N N . VAL A 1 66 ? -1.616 -18.938 1.922 1 98.81 66 VAL A N 1
ATOM 521 C CA . VAL A 1 66 ? -2.156 -18.062 2.947 1 98.81 66 VAL A CA 1
ATOM 522 C C . VAL A 1 66 ? -3.67 -18.25 3.047 1 98.81 66 VAL A C 1
ATOM 524 O O . VAL A 1 66 ? -4.395 -18.016 2.076 1 98.81 66 VAL A O 1
ATOM 527 N N . GLU A 1 67 ? -4.113 -18.641 4.168 1 98.56 67 GLU A N 1
ATOM 528 C CA . GLU A 1 67 ? -5.543 -18.781 4.438 1 98.56 67 GLU A CA 1
ATOM 529 C C . GLU A 1 67 ? -6.09 -17.547 5.148 1 98.56 67 GLU A C 1
ATOM 531 O O . GLU A 1 67 ? -5.723 -17.266 6.289 1 98.56 67 GLU A O 1
ATOM 536 N N . VAL A 1 68 ? -6.961 -16.859 4.492 1 97.25 68 VAL A N 1
ATOM 537 C CA . VAL A 1 68 ? -7.527 -15.617 4.992 1 97.25 68 VAL A CA 1
ATOM 538 C C . VAL A 1 68 ? -9.047 -15.633 4.824 1 97.25 68 VAL A C 1
ATOM 540 O O . VAL A 1 68 ? -9.562 -16.109 3.805 1 97.25 68 VAL A O 1
ATOM 543 N N . ASN A 1 69 ? -9.773 -15.195 5.797 1 96.62 69 ASN A N 1
ATOM 544 C CA . ASN A 1 69 ? -11.188 -14.891 5.629 1 96.62 69 ASN A CA 1
ATOM 545 C C . ASN A 1 69 ? -11.398 -13.586 4.875 1 96.62 69 ASN A C 1
ATOM 547 O O . ASN A 1 69 ? -11.242 -12.5 5.449 1 96.62 69 ASN A O 1
ATOM 551 N N . LYS A 1 70 ? -11.758 -13.594 3.676 1 93 70 LYS A N 1
ATOM 552 C CA . LYS A 1 70 ? -11.82 -12.414 2.822 1 93 70 LYS A CA 1
ATOM 553 C C . LYS A 1 70 ? -12.961 -11.484 3.238 1 93 70 LYS A C 1
ATOM 555 O O . LYS A 1 70 ? -12.953 -10.297 2.912 1 93 70 LYS A O 1
ATOM 560 N N . GLN A 1 71 ? -13.922 -12.023 3.887 1 92.81 71 GLN A N 1
ATOM 561 C CA . GLN A 1 71 ? -15.023 -11.203 4.391 1 92.81 71 GLN A CA 1
ATOM 562 C C . GLN A 1 71 ? -14.625 -10.484 5.676 1 92.81 71 GLN A C 1
ATOM 564 O O . GLN A 1 71 ? -15.125 -9.398 5.961 1 92.81 71 GLN A O 1
ATOM 569 N N . HIS A 1 72 ? -13.797 -11.148 6.414 1 95.19 72 HIS A N 1
ATOM 570 C CA . HIS A 1 72 ? -13.297 -10.594 7.664 1 95.19 72 HIS A CA 1
ATOM 571 C C . HIS A 1 72 ? -11.781 -10.75 7.766 1 95.19 72 HIS A C 1
ATOM 573 O O . HIS A 1 72 ? -11.281 -11.469 8.633 1 95.19 72 HIS A O 1
ATOM 579 N N . PRO A 1 73 ? -11.117 -9.938 6.949 1 94.31 73 PRO A N 1
ATOM 580 C CA . PRO A 1 73 ? -9.672 -10.141 6.828 1 94.31 73 PRO A CA 1
ATOM 581 C C . PRO A 1 73 ? -8.914 -9.773 8.102 1 94.31 73 PRO A C 1
ATOM 583 O O . PRO A 1 73 ? -7.73 -10.078 8.234 1 94.31 73 PRO A O 1
ATOM 586 N N . ASN A 1 74 ? -9.594 -9.125 9.062 1 92.56 74 ASN A N 1
ATOM 587 C CA . ASN A 1 74 ? -8.969 -8.758 10.328 1 92.56 74 ASN A CA 1
ATOM 588 C C . ASN A 1 74 ? -8.867 -9.953 11.273 1 92.56 74 ASN A C 1
ATOM 590 O O . ASN A 1 74 ? -8.188 -9.883 12.297 1 92.56 74 ASN A O 1
ATOM 594 N N . LEU A 1 75 ? -9.516 -11.055 10.945 1 94.12 75 LEU A N 1
ATOM 595 C CA . LEU A 1 75 ? -9.414 -12.273 11.734 1 94.12 75 LEU A CA 1
ATOM 596 C C . LEU A 1 75 ? -8.055 -12.945 11.531 1 94.12 75 LEU A C 1
ATOM 598 O O . LEU A 1 75 ? -7.32 -12.602 10.602 1 94.12 75 LEU A O 1
ATOM 602 N N . PRO A 1 76 ? -7.68 -13.844 12.375 1 95.38 76 PRO A N 1
ATOM 603 C CA . PRO A 1 76 ? -6.355 -14.461 12.297 1 95.38 76 PRO A CA 1
ATOM 604 C C . PRO A 1 76 ? -6.078 -15.102 10.945 1 95.38 76 PRO A C 1
ATOM 606 O O . PRO A 1 76 ? -6.965 -15.734 10.367 1 95.38 76 PRO A O 1
ATOM 609 N N . ILE A 1 77 ? -4.93 -14.977 10.5 1 97.44 77 ILE A N 1
ATOM 610 C CA . ILE A 1 77 ? -4.453 -15.492 9.219 1 97.44 77 ILE A CA 1
ATOM 611 C C . ILE A 1 77 ? -3.494 -16.656 9.461 1 97.44 77 ILE A C 1
ATOM 613 O O . ILE A 1 77 ? -2.66 -16.609 10.367 1 97.44 77 ILE A O 1
ATOM 617 N N . LYS A 1 78 ? -3.666 -17.688 8.617 1 98 78 LYS A N 1
ATOM 618 C CA . LYS A 1 78 ? -2.783 -18.844 8.695 1 98 78 LYS A CA 1
ATOM 619 C C . LYS A 1 78 ? -1.961 -19 7.414 1 98 78 LYS A C 1
ATOM 621 O O . LYS A 1 78 ? -2.479 -18.797 6.312 1 98 78 LYS A O 1
ATOM 626 N N . THR A 1 79 ? -0.739 -19.328 7.598 1 98.5 79 THR A N 1
ATOM 627 C CA . THR A 1 79 ? 0.135 -19.578 6.453 1 98.5 79 THR A CA 1
ATOM 628 C C . THR A 1 79 ? 0.715 -20.984 6.504 1 98.5 79 THR A C 1
ATOM 630 O O . THR A 1 79 ? 0.862 -21.562 7.582 1 98.5 79 THR A O 1
ATOM 633 N N . SER A 1 80 ? 1.043 -21.547 5.336 1 98.81 80 SER A N 1
ATOM 634 C CA . SER A 1 80 ? 1.628 -22.875 5.273 1 98.81 80 SER A CA 1
ATOM 635 C C . SER A 1 80 ? 3.08 -22.859 5.742 1 98.81 80 SER A C 1
ATOM 637 O O . SER A 1 80 ? 3.613 -23.891 6.148 1 98.81 80 SER A O 1
ATOM 639 N N . LEU A 1 81 ? 3.762 -21.75 5.668 1 98.69 81 LEU A N 1
ATOM 640 C CA . LEU A 1 81 ? 5.109 -21.578 6.199 1 98.69 81 LEU A CA 1
ATOM 641 C C . LEU A 1 81 ? 5.074 -20.969 7.594 1 98.69 81 LEU A C 1
ATOM 643 O O . LEU A 1 81 ? 4.223 -20.125 7.883 1 98.69 81 LEU A O 1
ATOM 647 N N . LYS A 1 82 ? 6.027 -21.375 8.406 1 98.38 82 LYS A N 1
ATOM 648 C CA . LYS A 1 82 ? 6.207 -20.75 9.703 1 98.38 82 LYS A CA 1
ATOM 649 C C . LYS A 1 82 ? 6.945 -19.422 9.578 1 98.38 82 LYS A C 1
ATOM 651 O O . LYS A 1 82 ? 7.723 -19.219 8.641 1 98.38 82 LYS A O 1
ATOM 656 N N . PRO A 1 83 ? 6.703 -18.484 10.523 1 98.12 83 PRO A N 1
ATOM 657 C CA . PRO A 1 83 ? 7.344 -17.172 10.461 1 98.12 83 PRO A CA 1
ATOM 658 C C . PRO A 1 83 ? 8.859 -17.266 10.273 1 98.12 83 PRO A C 1
ATOM 660 O O . PRO A 1 83 ? 9.445 -16.453 9.547 1 98.12 83 PRO A O 1
ATOM 663 N N . GLU A 1 84 ? 9.523 -18.234 10.859 1 98.06 84 GLU A N 1
ATOM 664 C CA . GLU A 1 84 ? 10.969 -18.391 10.781 1 98.06 84 GLU A CA 1
ATOM 665 C C . GLU A 1 84 ? 11.414 -18.656 9.344 1 98.06 84 GLU A C 1
ATOM 667 O O . GLU A 1 84 ? 12.555 -18.359 8.977 1 98.06 84 GLU A O 1
ATOM 672 N N . GLU A 1 85 ? 10.547 -19.125 8.523 1 98.19 85 GLU A N 1
ATOM 673 C CA . GLU A 1 85 ? 10.883 -19.547 7.168 1 98.19 85 GLU A CA 1
ATOM 674 C C . GLU A 1 85 ? 10.844 -18.359 6.203 1 98.19 85 GLU A C 1
ATOM 676 O O . GLU A 1 85 ? 11.336 -18.453 5.078 1 98.19 85 GLU A O 1
ATOM 681 N N . TYR A 1 86 ? 10.25 -17.266 6.645 1 98.31 86 TYR A N 1
ATOM 682 C CA . TYR A 1 86 ? 10.234 -16.109 5.75 1 98.31 86 TYR A CA 1
ATOM 683 C C . TYR A 1 86 ? 10.758 -14.859 6.457 1 98.31 86 TYR A C 1
ATOM 685 O O . TYR A 1 86 ? 10.586 -13.742 5.965 1 98.31 86 TYR A O 1
ATOM 693 N N . THR A 1 87 ? 11.344 -15.023 7.652 1 98.19 87 THR A N 1
ATOM 694 C CA . THR A 1 87 ? 12.008 -13.906 8.312 1 98.19 87 THR A CA 1
ATOM 695 C C . THR A 1 87 ? 13.172 -13.391 7.469 1 98.19 87 THR A C 1
ATOM 697 O O . THR A 1 87 ? 14.008 -14.172 7.016 1 98.19 87 THR A O 1
ATOM 700 N N . ASN A 1 88 ? 13.211 -12.094 7.172 1 97.25 88 ASN A N 1
ATOM 701 C CA . ASN A 1 88 ? 14.219 -11.406 6.379 1 97.25 88 ASN A CA 1
ATOM 702 C C . ASN A 1 88 ? 14.219 -11.883 4.934 1 97.25 88 ASN A C 1
ATOM 704 O O . ASN A 1 88 ? 15.242 -11.797 4.246 1 97.25 88 ASN A O 1
ATOM 708 N N . ALA A 1 89 ? 13.102 -12.43 4.484 1 97.62 89 ALA A N 1
ATOM 709 C CA . ALA A 1 89 ? 12.984 -12.938 3.119 1 97.62 89 ALA A CA 1
ATOM 710 C C . ALA A 1 89 ? 12.555 -11.836 2.156 1 97.62 89 ALA A C 1
ATOM 712 O O . ALA A 1 89 ? 12.07 -10.781 2.584 1 97.62 89 ALA A O 1
ATOM 713 N N . ASN A 1 90 ? 12.805 -12.031 0.908 1 98.44 90 ASN A N 1
ATOM 714 C CA . ASN A 1 90 ? 12.062 -11.383 -0.17 1 98.44 90 ASN A CA 1
ATOM 715 C C . ASN A 1 90 ? 10.719 -12.07 -0.416 1 98.44 90 ASN A C 1
ATOM 717 O O . ASN A 1 90 ? 10.648 -13.289 -0.514 1 98.44 90 ASN A O 1
ATOM 721 N N . LEU A 1 91 ? 9.711 -11.266 -0.444 1 98.75 91 LEU A N 1
ATOM 722 C CA . LEU A 1 91 ? 8.383 -11.875 -0.475 1 98.75 91 LEU A CA 1
ATOM 723 C C . LEU A 1 91 ? 7.504 -11.203 -1.525 1 98.75 91 LEU A C 1
ATOM 725 O O . LEU A 1 91 ?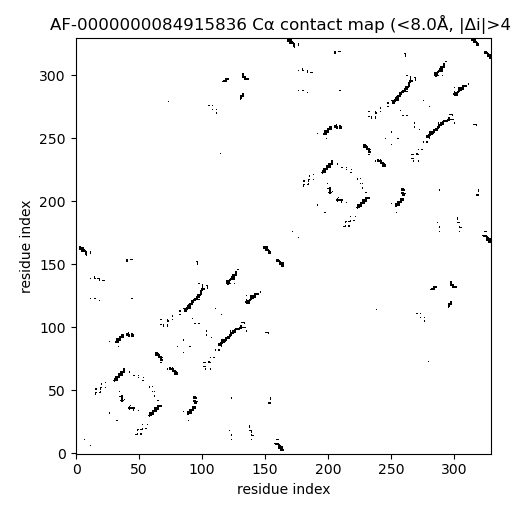 7.5 -9.977 -1.646 1 98.75 91 LEU A O 1
ATOM 729 N N . VAL A 1 92 ? 6.879 -12 -2.336 1 98.88 92 VAL A N 1
ATOM 730 C CA . VAL A 1 92 ? 5.832 -11.531 -3.238 1 98.88 92 VAL A CA 1
ATOM 731 C C . VAL A 1 92 ? 4.488 -12.133 -2.824 1 98.88 92 VAL A C 1
ATOM 733 O O . VAL A 1 92 ? 4.297 -13.344 -2.889 1 98.88 92 VAL A O 1
ATOM 736 N N . LEU A 1 93 ? 3.582 -11.312 -2.385 1 98.88 93 LEU A N 1
ATOM 737 C CA . LEU A 1 93 ? 2.225 -11.719 -2.043 1 98.88 93 LEU A CA 1
ATOM 738 C C . LEU A 1 93 ? 1.319 -11.672 -3.27 1 98.88 93 LEU A C 1
ATOM 740 O O . LEU A 1 93 ? 1.266 -10.664 -3.971 1 98.88 93 LEU A O 1
ATOM 744 N N . VAL A 1 94 ? 0.588 -12.773 -3.465 1 98.88 94 VAL A N 1
ATOM 745 C CA . VAL A 1 94 ? -0.158 -12.93 -4.707 1 98.88 94 VAL A CA 1
ATOM 746 C C . VAL A 1 94 ? -1.643 -13.109 -4.402 1 98.88 94 VAL A C 1
ATOM 748 O O . VAL A 1 94 ? -2.01 -13.906 -3.533 1 98.88 94 VAL A O 1
ATOM 751 N N . ASP A 1 95 ? -2.492 -12.359 -5.047 1 98.19 95 ASP A N 1
ATOM 752 C CA . ASP A 1 95 ? -3.939 -12.539 -5.094 1 98.19 95 ASP A CA 1
ATOM 753 C C . ASP A 1 95 ? -4.457 -12.469 -6.527 1 98.19 95 ASP A C 1
ATOM 755 O O . ASP A 1 95 ? -3.715 -12.109 -7.445 1 98.19 95 ASP A O 1
ATOM 759 N N . ASP A 1 96 ? -5.688 -12.898 -6.668 1 97.38 96 ASP A N 1
ATOM 760 C CA . ASP A 1 96 ? -6.195 -12.875 -8.039 1 97.38 96 ASP A CA 1
ATOM 761 C C . ASP A 1 96 ? -6.805 -11.516 -8.375 1 97.38 96 ASP A C 1
ATOM 763 O O . ASP A 1 96 ? -6.562 -10.969 -9.453 1 97.38 96 ASP A O 1
ATOM 767 N N . VAL A 1 97 ? -7.566 -10.977 -7.48 1 96.69 97 VAL A N 1
ATOM 768 C CA . VAL A 1 97 ? -8.25 -9.719 -7.762 1 96.69 97 VAL A CA 1
ATOM 769 C C . VAL A 1 97 ? -8 -8.727 -6.621 1 96.69 97 VAL A C 1
ATOM 771 O O . VAL A 1 97 ? -8.148 -9.078 -5.445 1 96.69 97 VAL A O 1
ATOM 774 N N . LEU A 1 98 ? -7.531 -7.551 -6.969 1 96.12 98 LEU A N 1
ATOM 775 C CA . LEU A 1 98 ? -7.43 -6.449 -6.02 1 96.12 98 LEU A CA 1
ATOM 776 C C . LEU A 1 98 ? -8.602 -5.48 -6.18 1 96.12 98 LEU A C 1
ATOM 778 O O . LEU A 1 98 ? -8.766 -4.875 -7.242 1 96.12 98 LEU A O 1
ATOM 782 N N . LYS A 1 99 ? -9.445 -5.324 -5.211 1 93.62 99 LYS A N 1
ATOM 783 C CA . LYS A 1 99 ? -10.555 -4.379 -5.184 1 93.62 99 LYS A CA 1
ATOM 784 C C . LYS A 1 99 ? -10.328 -3.291 -4.137 1 93.62 99 LYS A C 1
ATOM 786 O O . LYS A 1 99 ? -9.578 -2.346 -4.371 1 93.62 99 LYS A O 1
ATOM 791 N N . SER A 1 100 ? -10.797 -3.482 -2.934 1 93.56 100 SER A N 1
ATOM 792 C CA . SER A 1 100 ? -10.664 -2.469 -1.894 1 93.56 100 SER A CA 1
ATOM 793 C C . SER A 1 100 ? -9.266 -2.49 -1.282 1 93.56 100 SER A C 1
ATOM 795 O O . SER A 1 100 ? -8.836 -1.513 -0.667 1 93.56 100 SER A O 1
ATOM 797 N N . GLY A 1 101 ? -8.617 -3.59 -1.364 1 95.81 101 GLY A N 1
ATOM 798 C CA . GLY A 1 101 ? -7.301 -3.756 -0.768 1 95.81 101 GLY A CA 1
ATOM 799 C C . GLY A 1 101 ? -7.352 -4.305 0.646 1 95.81 101 GLY A C 1
ATOM 800 O O . GLY A 1 101 ? -6.312 -4.473 1.29 1 95.81 101 GLY A O 1
ATOM 801 N N . SER A 1 102 ? -8.555 -4.613 1.124 1 96.12 102 SER A N 1
ATOM 802 C CA . SER A 1 102 ? -8.734 -5.07 2.498 1 96.12 102 SER A CA 1
ATOM 803 C C . SER A 1 102 ? -8.031 -6.402 2.73 1 96.12 102 SER A C 1
ATOM 805 O O . SER A 1 102 ? -7.254 -6.547 3.682 1 96.12 102 SER A O 1
ATOM 807 N N . THR A 1 103 ? -8.242 -7.367 1.831 1 96.62 103 THR A N 1
ATOM 808 C CA . THR A 1 103 ? -7.617 -8.672 1.985 1 96.62 103 THR A CA 1
ATOM 809 C C . THR A 1 103 ? -6.098 -8.555 1.927 1 96.62 103 THR A C 1
ATOM 811 O O . THR A 1 103 ? -5.395 -9.078 2.791 1 96.62 103 THR A O 1
ATOM 814 N N . LEU A 1 104 ? -5.645 -7.793 1.015 1 97.19 104 LEU A N 1
ATOM 815 C CA . LEU A 1 104 ? -4.211 -7.645 0.797 1 97.19 104 LEU A CA 1
ATOM 816 C C . LEU A 1 104 ? -3.547 -6.977 1.996 1 97.19 104 LEU A C 1
ATOM 818 O O . LEU A 1 104 ? -2.531 -7.461 2.498 1 97.19 104 LEU A O 1
ATOM 822 N N . ILE A 1 105 ? -4.086 -5.902 2.469 1 97.5 105 ILE A N 1
ATOM 823 C CA . ILE A 1 105 ? -3.416 -5.094 3.482 1 97.5 105 ILE A CA 1
ATOM 824 C C . ILE A 1 105 ? -3.35 -5.867 4.797 1 97.5 105 ILE A C 1
ATOM 826 O O . ILE A 1 105 ? -2.35 -5.793 5.516 1 97.5 105 ILE A O 1
ATOM 830 N N . TYR A 1 106 ? -4.355 -6.605 5.172 1 97.75 106 TYR A N 1
ATOM 831 C CA . TYR A 1 106 ? -4.332 -7.379 6.41 1 97.75 106 TYR A CA 1
ATOM 832 C C . TYR A 1 106 ? -3.385 -8.57 6.293 1 97.75 106 TYR A C 1
ATOM 834 O O . TYR A 1 106 ? -2.77 -8.984 7.277 1 97.75 106 TYR A O 1
ATOM 842 N N . THR A 1 107 ? -3.295 -9.125 5.051 1 98.44 107 THR A N 1
ATOM 843 C CA . THR A 1 107 ? -2.312 -10.18 4.848 1 98.44 107 THR A CA 1
ATOM 844 C C . THR A 1 107 ? -0.893 -9.633 4.961 1 98.44 107 THR A C 1
ATOM 846 O O . THR A 1 107 ? -0.021 -10.266 5.559 1 98.44 107 THR A O 1
ATOM 849 N N . ILE A 1 108 ? -0.731 -8.477 4.371 1 98.38 108 ILE A N 1
ATOM 850 C CA . ILE A 1 108 ? 0.552 -7.801 4.516 1 98.38 108 ILE A CA 1
ATOM 851 C C . ILE A 1 108 ? 0.856 -7.578 5.996 1 98.38 108 ILE A C 1
ATOM 853 O O . ILE A 1 108 ? 1.965 -7.863 6.457 1 98.38 108 ILE A O 1
ATOM 857 N N . LYS A 1 109 ? -0.129 -7.105 6.73 1 97.94 109 LYS A N 1
ATOM 858 C CA . LYS A 1 109 ? 0.007 -6.906 8.172 1 97.94 109 LYS A CA 1
ATOM 859 C C . LYS A 1 109 ? 0.521 -8.172 8.852 1 97.94 109 LYS A C 1
ATOM 861 O O . LYS A 1 109 ? 1.423 -8.109 9.688 1 97.94 109 LYS A O 1
ATOM 866 N N . HIS A 1 110 ? -0.029 -9.289 8.508 1 98 110 HIS A N 1
ATOM 867 C CA . HIS A 1 110 ? 0.349 -10.57 9.102 1 98 110 HIS A CA 1
ATOM 868 C C . HIS A 1 110 ? 1.828 -10.867 8.875 1 98 110 HIS A C 1
ATOM 870 O O . HIS A 1 110 ? 2.545 -11.219 9.82 1 98 110 HIS A O 1
ATOM 876 N N . PHE A 1 111 ? 2.301 -10.68 7.66 1 98.31 111 PHE A N 1
ATOM 877 C CA . PHE A 1 111 ? 3.678 -11.016 7.32 1 98.31 111 PHE A CA 1
ATOM 878 C C . PHE A 1 111 ? 4.652 -10.062 7.996 1 98.31 111 PHE A C 1
ATOM 880 O O . PHE A 1 111 ? 5.801 -10.422 8.266 1 98.31 111 PHE A O 1
ATOM 887 N N . LEU A 1 112 ? 4.223 -8.867 8.305 1 97.75 112 LEU A N 1
ATOM 888 C CA . LEU A 1 112 ? 5.102 -7.852 8.867 1 97.75 112 LEU A CA 1
ATOM 889 C C . LEU A 1 112 ? 5.312 -8.078 10.359 1 97.75 112 LEU A C 1
ATOM 891 O O . LEU A 1 112 ? 5.996 -7.297 11.016 1 97.75 112 LEU A O 1
ATOM 895 N N . ASP A 1 113 ? 4.758 -9.164 10.914 1 97.06 113 ASP A N 1
ATOM 896 C CA . ASP A 1 113 ? 5.047 -9.555 12.289 1 97.06 113 ASP A CA 1
ATOM 897 C C . ASP A 1 113 ? 6.52 -9.914 12.461 1 97.06 113 ASP A C 1
ATOM 899 O O . ASP A 1 113 ? 7.023 -9.953 13.586 1 97.06 113 ASP A O 1
ATOM 903 N N . VAL A 1 114 ? 7.164 -10.234 11.383 1 96.81 114 VAL A N 1
ATOM 904 C CA . VAL A 1 114 ? 8.609 -10.43 11.344 1 96.81 114 VAL A CA 1
ATOM 905 C C . VAL A 1 114 ? 9.227 -9.523 10.281 1 96.81 114 VAL A C 1
ATOM 907 O O . VAL A 1 114 ? 8.531 -9.062 9.367 1 96.81 114 VAL A O 1
ATOM 910 N N . PRO A 1 115 ? 10.531 -9.234 10.406 1 95.81 115 PRO A N 1
ATOM 911 C CA . PRO A 1 115 ? 11.164 -8.406 9.375 1 95.81 115 PRO A CA 1
ATOM 912 C C . PRO A 1 115 ? 11.164 -9.062 8 1 95.81 115 PRO A C 1
ATOM 914 O O . PRO A 1 115 ? 11.477 -10.25 7.883 1 95.81 115 PRO A O 1
ATOM 917 N N . ILE A 1 116 ? 10.797 -8.328 7.039 1 97.5 116 ILE A N 1
ATOM 918 C CA . ILE A 1 116 ? 10.844 -8.75 5.641 1 97.5 116 ILE A CA 1
ATOM 919 C C . ILE A 1 116 ? 11.797 -7.844 4.867 1 97.5 116 ILE A C 1
ATOM 921 O O . ILE A 1 116 ? 11.758 -6.617 5.008 1 97.5 116 ILE A O 1
ATOM 925 N N . LYS A 1 117 ? 12.695 -8.406 4.121 1 96.06 117 LYS A N 1
ATOM 926 C CA . LYS A 1 117 ? 13.719 -7.656 3.398 1 96.06 117 LYS A CA 1
ATOM 927 C C . LYS A 1 117 ? 13.094 -6.797 2.303 1 96.06 117 LYS A C 1
ATOM 929 O O . LYS A 1 117 ? 13.312 -5.582 2.258 1 96.06 117 LYS A O 1
ATOM 934 N N . LYS A 1 118 ? 12.383 -7.332 1.442 1 97.38 118 LYS A N 1
ATOM 935 C CA . LYS A 1 118 ? 11.648 -6.699 0.348 1 97.38 118 LYS A CA 1
ATOM 936 C C . LYS A 1 118 ? 10.281 -7.344 0.156 1 97.38 118 LYS A C 1
ATOM 938 O O . LYS A 1 118 ? 10.172 -8.57 0.097 1 97.38 118 LYS A O 1
ATOM 943 N N . PHE A 1 119 ? 9.211 -6.473 0.113 1 98.31 119 PHE A N 1
ATOM 944 C CA . PHE A 1 119 ? 7.832 -6.941 0.065 1 98.31 119 PHE A CA 1
ATOM 945 C C . PHE A 1 119 ? 7.113 -6.383 -1.158 1 98.31 119 PHE A C 1
ATOM 947 O O . PHE A 1 119 ? 6.863 -5.18 -1.242 1 98.31 119 PHE A O 1
ATOM 954 N N . LYS A 1 120 ? 6.777 -7.254 -2.088 1 98.44 120 LYS A N 1
ATOM 955 C CA . LYS A 1 120 ? 6.039 -6.852 -3.283 1 98.44 120 LYS A CA 1
ATOM 956 C C . LYS A 1 120 ? 4.723 -7.613 -3.398 1 98.44 120 LYS A C 1
ATOM 958 O O . LYS A 1 120 ? 4.48 -8.562 -2.646 1 98.44 120 LYS A O 1
ATOM 963 N N . THR A 1 121 ? 3.85 -7.148 -4.285 1 98.5 121 THR A N 1
ATOM 964 C CA . THR A 1 121 ? 2.543 -7.77 -4.469 1 98.5 121 THR A CA 1
ATOM 965 C C . THR A 1 121 ? 2.25 -7.98 -5.953 1 98.5 121 THR A C 1
ATOM 967 O O . THR A 1 121 ? 2.678 -7.184 -6.793 1 98.5 121 THR A O 1
ATOM 970 N N . ALA A 1 122 ? 1.57 -9.086 -6.254 1 98.69 122 ALA A N 1
ATOM 971 C CA . ALA A 1 122 ? 1.132 -9.383 -7.613 1 98.69 122 ALA A CA 1
ATOM 972 C C . ALA A 1 122 ? -0.354 -9.734 -7.645 1 98.69 122 ALA A C 1
ATOM 974 O O . ALA A 1 122 ? -0.849 -10.453 -6.777 1 98.69 122 ALA A O 1
ATOM 975 N N . VAL A 1 123 ? -1.054 -9.18 -8.617 1 98.5 123 VAL A N 1
ATOM 976 C CA . VAL A 1 123 ? -2.465 -9.5 -8.797 1 98.5 123 VAL A CA 1
ATOM 977 C C . VAL A 1 123 ? -2.76 -9.695 -10.289 1 98.5 123 VAL A C 1
ATOM 979 O O . VAL A 1 123 ? -2.148 -9.039 -11.133 1 98.5 123 VAL A O 1
ATOM 982 N N . LEU A 1 124 ? -3.688 -10.602 -10.578 1 98.19 124 LEU A N 1
ATOM 983 C CA . LEU A 1 124 ? -4.062 -10.805 -11.969 1 98.19 124 LEU A CA 1
ATOM 984 C C . LEU A 1 124 ? -4.914 -9.648 -12.477 1 98.19 124 LEU A C 1
ATOM 986 O O . LEU A 1 124 ? -4.691 -9.141 -13.586 1 98.19 124 LEU A O 1
ATOM 990 N N . ILE A 1 125 ? -5.84 -9.258 -11.672 1 97.44 125 ILE A N 1
ATOM 991 C CA . ILE A 1 125 ? -6.73 -8.172 -12.055 1 97.44 125 ILE A CA 1
ATOM 992 C C . ILE A 1 125 ? -6.73 -7.098 -10.969 1 97.44 125 ILE A C 1
ATOM 994 O O . ILE A 1 125 ? -6.969 -7.395 -9.797 1 97.44 125 ILE A O 1
ATOM 998 N N . ASP A 1 126 ? -6.441 -5.902 -11.242 1 96.38 126 ASP A N 1
ATOM 999 C CA . ASP A 1 126 ? -6.469 -4.742 -10.359 1 96.38 126 ASP A CA 1
ATOM 1000 C C . ASP A 1 126 ? -7.676 -3.854 -10.648 1 96.38 126 ASP A C 1
ATOM 1002 O O . ASP A 1 126 ? -7.754 -3.236 -11.711 1 96.38 126 ASP A O 1
ATOM 1006 N N . ARG A 1 127 ? -8.5 -3.82 -9.555 1 90.62 127 ARG A N 1
ATOM 1007 C CA . ARG A 1 127 ? -9.672 -2.961 -9.688 1 90.62 127 ARG A CA 1
ATOM 1008 C C . ARG A 1 127 ? -9.445 -1.621 -9 1 90.62 127 ARG A C 1
ATOM 1010 O O . ARG A 1 127 ? -8.586 -1.504 -8.117 1 90.62 127 ARG A O 1
ATOM 1017 N N . ASN A 1 128 ? -9.656 -0.456 -9.414 1 79.25 128 ASN A N 1
ATOM 1018 C CA . ASN A 1 128 ? -9.375 0.913 -8.992 1 79.25 128 ASN A CA 1
ATOM 1019 C C . ASN A 1 128 ? -10.375 1.396 -7.949 1 79.25 128 ASN A C 1
ATOM 1021 O O . ASN A 1 128 ? -10.914 2.5 -8.062 1 79.25 128 ASN A O 1
ATOM 1025 N N . HIS A 1 129 ? -10.766 0.616 -6.906 1 82.81 129 HIS A N 1
ATOM 1026 C CA . HIS A 1 129 ? -11.656 1.027 -5.824 1 82.81 129 HIS A CA 1
ATOM 1027 C C . HIS A 1 129 ? -10.992 0.827 -4.465 1 82.81 129 HIS A C 1
ATOM 1029 O O . HIS A 1 129 ? -11.555 0.159 -3.59 1 82.81 129 HIS A O 1
ATOM 1035 N N . LYS A 1 130 ? -9.93 1.549 -4.262 1 87.19 130 LYS A N 1
ATOM 1036 C CA . LYS A 1 130 ? -9.086 1.228 -3.113 1 87.19 130 LYS A CA 1
ATOM 1037 C C . LYS A 1 130 ? -9.531 1.992 -1.87 1 87.19 130 LYS A C 1
ATOM 1039 O O . LYS A 1 130 ? -9.625 3.223 -1.892 1 87.19 130 LYS A O 1
ATOM 1044 N N . ASN A 1 131 ? -9.797 1.232 -0.871 1 94.19 131 ASN A N 1
ATOM 1045 C CA . ASN A 1 131 ? -10.086 1.776 0.452 1 94.19 131 ASN A CA 1
ATOM 1046 C C . ASN A 1 131 ? -8.852 1.757 1.349 1 94.19 131 ASN A C 1
ATOM 1048 O O . ASN A 1 131 ? -8.836 2.396 2.4 1 94.19 131 ASN A O 1
ATOM 1052 N N . TYR A 1 132 ? -7.867 1.052 0.962 1 96.44 132 TYR A N 1
ATOM 1053 C CA . TYR A 1 132 ? -6.633 0.916 1.73 1 96.44 132 TYR A CA 1
ATOM 1054 C C . TYR A 1 132 ? -5.422 1.28 0.884 1 96.44 132 TYR A C 1
ATOM 1056 O O . TYR A 1 132 ? -5.445 1.146 -0.341 1 96.44 132 TYR A O 1
ATOM 1064 N N . PRO A 1 133 ? -4.387 1.758 1.542 1 95.69 133 PRO A N 1
ATOM 1065 C CA . PRO A 1 133 ? -3.234 2.275 0.805 1 95.69 133 PRO A CA 1
ATOM 1066 C C . 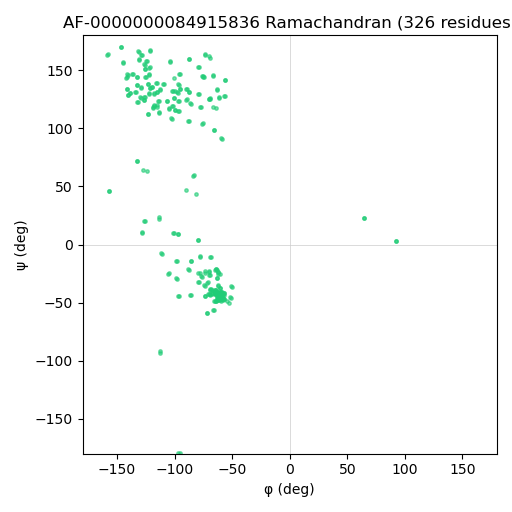PRO A 1 133 ? -2.256 1.179 0.392 1 95.69 133 PRO A C 1
ATOM 1068 O O . PRO A 1 133 ? -1.07 1.243 0.73 1 95.69 133 PRO A O 1
ATOM 1071 N N . VAL A 1 134 ? -2.758 0.26 -0.362 1 94.44 134 VAL A N 1
ATOM 1072 C CA . VAL A 1 134 ? -1.93 -0.822 -0.883 1 94.44 134 VAL A CA 1
ATOM 1073 C C . VAL A 1 134 ? -1.995 -0.834 -2.408 1 94.44 134 VAL A C 1
ATOM 1075 O O . VAL A 1 134 ? -2.977 -0.376 -2.998 1 94.44 134 VAL A O 1
ATOM 1078 N N . LYS A 1 135 ? -0.934 -1.188 -2.965 1 91.56 135 LYS A N 1
ATOM 1079 C CA . LYS A 1 135 ? -0.866 -1.262 -4.422 1 91.56 135 LYS A CA 1
ATOM 1080 C C . LYS A 1 135 ? -0.386 -2.635 -4.879 1 91.56 135 LYS A C 1
ATOM 1082 O O . LYS A 1 135 ? 0.242 -3.367 -4.113 1 91.56 135 LYS A O 1
ATOM 1087 N N . ALA A 1 136 ? -0.746 -2.984 -6.043 1 94.88 136 ALA A N 1
ATOM 1088 C CA . ALA A 1 136 ? -0.113 -4.121 -6.707 1 94.88 136 ALA A CA 1
ATOM 1089 C C . ALA A 1 136 ? 1.154 -3.691 -7.441 1 94.88 136 ALA A C 1
ATOM 1091 O O . ALA A 1 136 ? 1.117 -2.793 -8.281 1 94.88 136 ALA A O 1
ATOM 1092 N N . ASP A 1 137 ? 2.223 -4.262 -7.09 1 96.62 137 ASP A N 1
ATOM 1093 C CA . ASP A 1 137 ? 3.475 -3.979 -7.785 1 96.62 137 ASP A CA 1
ATOM 1094 C C . ASP A 1 137 ? 3.467 -4.566 -9.195 1 96.62 137 ASP A C 1
ATOM 1096 O O . ASP A 1 137 ? 3.938 -3.934 -10.141 1 96.62 137 ASP A O 1
ATOM 1100 N N . PHE A 1 138 ? 2.977 -5.75 -9.281 1 97.88 138 PHE A N 1
ATOM 1101 C CA . PHE A 1 138 ? 2.861 -6.457 -10.547 1 97.88 138 PHE A CA 1
ATOM 1102 C C . PHE A 1 138 ? 1.402 -6.75 -10.875 1 97.88 138 PHE A C 1
ATOM 1104 O O . PHE A 1 138 ? 0.707 -7.41 -10.102 1 97.88 138 PHE A O 1
ATOM 1111 N N . LYS A 1 139 ? 0.91 -6.227 -12.023 1 97.25 139 LYS A N 1
ATOM 1112 C CA . LYS A 1 139 ? -0.501 -6.355 -12.383 1 97.25 139 LYS A CA 1
ATOM 1113 C C . LYS A 1 139 ? -0.668 -7.062 -13.727 1 97.25 139 LYS A C 1
ATOM 1115 O O . LYS A 1 139 ? 0.073 -6.793 -14.672 1 97.25 139 LYS A O 1
ATOM 1120 N N . GLY A 1 140 ? -1.586 -7.988 -13.734 1 97.62 140 GLY A N 1
ATOM 1121 C CA . GLY A 1 140 ? -1.936 -8.562 -15.031 1 97.62 140 GLY A CA 1
ATOM 1122 C C . GLY A 1 140 ? -2.723 -7.609 -15.906 1 97.62 140 GLY A C 1
ATOM 1123 O O . GLY A 1 140 ? -2.299 -7.289 -17.016 1 97.62 140 GLY A O 1
ATOM 1124 N N . LEU A 1 141 ? -3.869 -7.211 -15.336 1 95.81 141 LEU A N 1
ATOM 1125 C CA . LEU A 1 141 ? -4.773 -6.316 -16.047 1 95.81 141 LEU A CA 1
ATOM 1126 C C . LEU A 1 141 ? -5.395 -5.301 -15.094 1 95.81 141 LEU A C 1
ATOM 1128 O O . LEU A 1 141 ? -5.805 -5.652 -13.984 1 95.81 141 LEU A O 1
ATOM 1132 N N . SER A 1 142 ? -5.41 -4.027 -15.492 1 94.69 142 SER A N 1
ATOM 1133 C CA . SER A 1 142 ? -6.133 -2.99 -14.758 1 94.69 142 SER A CA 1
ATOM 1134 C C . SER A 1 142 ? -7.496 -2.723 -15.383 1 94.69 142 SER A C 1
ATOM 1136 O O . SER A 1 142 ? -7.609 -2.547 -16.594 1 94.69 142 SER A O 1
ATOM 1138 N N . LEU A 1 143 ? -8.492 -2.713 -14.539 1 91.19 143 LEU A N 1
ATOM 1139 C CA . LEU A 1 143 ? -9.852 -2.537 -15.039 1 91.19 143 LEU A CA 1
ATOM 1140 C C . LEU A 1 143 ? -10.547 -1.383 -14.32 1 91.19 143 LEU A C 1
ATOM 1142 O O . LEU A 1 143 ? -10.531 -1.307 -13.094 1 91.19 143 LEU A O 1
ATOM 1146 N N . SER A 1 144 ? -11.047 -0.505 -15.016 1 85.44 144 SER A N 1
ATOM 1147 C CA . SER A 1 144 ? -11.961 0.497 -14.477 1 85.44 144 SER A CA 1
ATOM 1148 C C . SER A 1 144 ? -13.406 0.012 -14.516 1 85.44 144 SER A C 1
ATOM 1150 O O . SER A 1 144 ? -13.938 -0.278 -15.594 1 85.44 144 SER A O 1
ATOM 1152 N N . THR A 1 145 ? -13.969 -0.332 -13.406 1 81.06 145 THR A N 1
ATOM 1153 C CA . THR A 1 145 ? -15.344 -0.816 -13.352 1 81.06 145 THR A CA 1
ATOM 1154 C C . THR A 1 145 ? -16.141 -0.052 -12.305 1 81.06 145 THR A C 1
ATOM 1156 O O . THR A 1 145 ? -15.578 0.662 -11.477 1 81.06 145 THR A O 1
ATOM 1159 N N . SER A 1 146 ? -17.391 -0.221 -12.484 1 79.44 146 SER A N 1
ATOM 1160 C CA . SER A 1 146 ? -18.234 0.344 -11.438 1 79.44 146 SER A CA 1
ATOM 1161 C C . SER A 1 146 ? -18.094 -0.431 -10.125 1 79.44 146 SER A C 1
ATOM 1163 O O . SER A 1 146 ? -17.625 -1.573 -10.125 1 79.44 146 SER A O 1
ATOM 1165 N N . LEU A 1 147 ? -18.469 0.202 -9.109 1 78.94 147 LEU A N 1
ATOM 1166 C CA . LEU A 1 147 ? -18.406 -0.398 -7.781 1 78.94 147 LEU A CA 1
ATOM 1167 C C . LEU A 1 147 ? -19.297 -1.633 -7.699 1 78.94 147 LEU A C 1
ATOM 1169 O O . LEU A 1 147 ? -19.016 -2.551 -6.922 1 78.94 147 LEU A O 1
ATOM 1173 N N . GLN A 1 148 ? -20.266 -1.739 -8.508 1 82.31 148 GLN A N 1
ATOM 1174 C CA . GLN A 1 148 ? -21.266 -2.799 -8.422 1 82.31 148 GLN A CA 1
ATOM 1175 C C . GLN A 1 148 ? -20.828 -4.035 -9.195 1 82.31 148 GLN A C 1
ATOM 1177 O O . GLN A 1 148 ? -21.312 -5.141 -8.953 1 82.31 148 GLN A O 1
ATOM 1182 N N . GLU A 1 149 ? -19.969 -3.873 -10.078 1 86.81 149 GLU A N 1
ATOM 1183 C CA . GLU A 1 149 ? -19.484 -4.996 -10.883 1 86.81 149 GLU A CA 1
ATOM 1184 C C . GLU A 1 149 ? -18.531 -5.875 -10.094 1 86.81 149 GLU A C 1
ATOM 1186 O O . GLU A 1 149 ? -17.781 -5.375 -9.25 1 86.81 149 GLU A O 1
ATOM 1191 N N . HIS A 1 150 ? -18.625 -7.16 -10.383 1 90.62 150 HIS A N 1
ATOM 1192 C CA . HIS A 1 150 ? -17.75 -8.133 -9.719 1 90.62 150 HIS A CA 1
ATOM 1193 C C . HIS A 1 150 ? -16.891 -8.883 -10.734 1 90.62 150 HIS A C 1
ATOM 1195 O O . HIS A 1 150 ? -17.359 -9.234 -11.812 1 90.62 150 HIS A O 1
ATOM 1201 N N . VAL A 1 151 ? -15.648 -9 -10.367 1 92.88 151 VAL A N 1
ATOM 1202 C CA . VAL A 1 151 ? -14.727 -9.766 -11.195 1 92.88 151 VAL A CA 1
ATOM 1203 C C . VAL A 1 151 ? -14.5 -11.148 -10.578 1 92.88 151 VAL A C 1
ATOM 1205 O O . VAL A 1 151 ? -14.258 -11.266 -9.375 1 92.88 151 VAL A O 1
ATOM 1208 N N . GLN A 1 152 ? -14.617 -12.117 -11.422 1 94.56 152 GLN A N 1
ATOM 1209 C CA . GLN A 1 152 ? -14.344 -13.484 -11 1 94.56 152 GLN A CA 1
ATOM 1210 C C . GLN A 1 152 ? -13.273 -14.125 -11.867 1 94.56 152 GLN A C 1
ATOM 1212 O O . GLN A 1 152 ? -13.258 -13.945 -13.086 1 94.56 152 GLN A O 1
ATOM 1217 N N . VAL A 1 153 ? -12.391 -14.836 -11.211 1 96.12 153 VAL A N 1
ATOM 1218 C CA . VAL A 1 153 ? -11.352 -15.57 -11.922 1 96.12 153 VAL A CA 1
ATOM 1219 C C . VAL A 1 153 ? -11.539 -17.078 -11.719 1 96.12 153 VAL A C 1
ATOM 1221 O O . VAL A 1 153 ? -11.758 -17.531 -10.594 1 96.12 153 VAL A O 1
ATOM 1224 N N . VAL A 1 154 ? -11.492 -17.75 -12.75 1 95.06 154 VAL A N 1
ATOM 1225 C CA . VAL A 1 154 ? -11.609 -19.203 -12.727 1 95.06 154 VAL A CA 1
ATOM 1226 C C . VAL A 1 154 ? -10.328 -19.828 -13.281 1 95.06 154 VAL A C 1
ATOM 1228 O O . VAL A 1 154 ? -9.984 -19.609 -14.445 1 95.06 154 VAL A O 1
ATOM 1231 N N . PHE A 1 155 ? -9.68 -20.578 -12.406 1 94.69 155 PHE A N 1
ATOM 1232 C CA . PHE A 1 155 ? -8.477 -21.281 -12.844 1 94.69 155 PHE A CA 1
ATOM 1233 C C . PHE A 1 155 ? -8.781 -22.75 -13.117 1 94.69 155 PHE A C 1
ATOM 1235 O O . PHE A 1 155 ? -9.281 -23.469 -12.242 1 94.69 155 PHE A O 1
ATOM 1242 N N . GLU A 1 156 ? -8.57 -23.094 -14.273 1 89.81 156 GLU A N 1
ATOM 1243 C CA . GLU A 1 156 ? -8.641 -24.484 -14.703 1 89.81 156 GLU A CA 1
ATOM 1244 C C . GLU A 1 156 ? -7.406 -24.875 -15.516 1 89.81 156 GLU A C 1
ATOM 1246 O O . GLU A 1 156 ? -6.621 -24 -15.906 1 89.81 156 GLU A O 1
ATOM 1251 N N . GLU A 1 157 ? -7.098 -26.141 -15.617 1 82.56 157 GLU A N 1
ATOM 1252 C CA . GLU A 1 157 ? -5.906 -26.609 -16.328 1 82.56 157 GLU A CA 1
ATOM 1253 C C . GLU A 1 157 ? -5.852 -26.047 -17.75 1 82.56 157 GLU A C 1
ATOM 1255 O O . GLU A 1 157 ? -4.816 -25.531 -18.172 1 82.56 157 GLU A O 1
ATOM 1260 N N . LYS A 1 158 ? -6.879 -26.109 -18.609 1 81.81 158 LYS A N 1
ATOM 1261 C CA . LYS A 1 158 ? -6.816 -25.656 -20 1 81.81 158 LYS A CA 1
ATOM 1262 C C . LYS A 1 158 ? -7.926 -24.656 -20.297 1 81.81 158 LYS A C 1
ATOM 1264 O O . LYS A 1 158 ? -8.211 -24.359 -21.469 1 81.81 158 LYS A O 1
ATOM 1269 N N . ASP A 1 159 ? -8.484 -24.047 -19.266 1 90.31 159 ASP A N 1
ATOM 1270 C CA . ASP A 1 159 ? -9.609 -23.172 -19.578 1 90.31 159 ASP A CA 1
ATOM 1271 C C . ASP A 1 159 ? -9.812 -22.125 -18.484 1 90.31 159 ASP A C 1
ATOM 1273 O O . ASP A 1 159 ? -10.938 -21.891 -18.031 1 90.31 159 ASP A O 1
ATOM 1277 N N . SER A 1 160 ? -8.727 -21.594 -18.156 1 94.19 160 SER A N 1
ATOM 1278 C CA . SER A 1 160 ? -8.836 -20.5 -17.172 1 94.19 160 SER A CA 1
ATOM 1279 C C . SER A 1 160 ? -9.391 -19.234 -17.828 1 94.19 160 SER A C 1
ATOM 1281 O O . SER A 1 160 ? -9.133 -18.969 -19 1 94.19 160 SER A O 1
ATOM 1283 N N . TYR A 1 161 ? -10.156 -18.516 -17.109 1 95.19 161 TYR A N 1
ATOM 1284 C CA . TYR A 1 161 ? -10.711 -17.266 -17.625 1 95.19 161 TYR A CA 1
ATOM 1285 C C . TYR A 1 161 ? -11.133 -16.344 -16.484 1 95.19 161 TYR A C 1
ATOM 1287 O O . TYR A 1 161 ? -11.188 -16.766 -15.328 1 95.19 161 TYR A O 1
ATOM 1295 N N . ALA A 1 162 ? -11.305 -15.133 -16.797 1 95.19 162 ALA A N 1
ATOM 1296 C CA . ALA A 1 162 ? -11.875 -14.141 -15.898 1 95.19 162 ALA A CA 1
ATOM 1297 C C . ALA A 1 162 ? -13.078 -13.445 -16.531 1 95.19 162 ALA A C 1
ATOM 1299 O O . ALA A 1 162 ? -13.117 -13.227 -17.75 1 95.19 162 ALA A O 1
ATOM 1300 N N . TYR A 1 163 ? -14.07 -13.141 -15.695 1 94.06 163 TYR A N 1
ATOM 1301 C CA . TYR A 1 163 ? -15.258 -12.516 -16.266 1 94.06 163 TYR A CA 1
ATOM 1302 C C . TYR A 1 163 ? -15.852 -11.5 -15.297 1 94.06 163 TYR A C 1
ATOM 1304 O O . TYR A 1 163 ? -15.547 -11.516 -14.102 1 94.06 163 TYR A O 1
ATOM 1312 N N . LEU A 1 164 ? -16.578 -10.594 -15.875 1 90.81 164 LEU A N 1
ATOM 1313 C CA . LEU A 1 164 ? -17.297 -9.562 -15.133 1 90.81 164 LEU A CA 1
ATOM 1314 C C . LEU A 1 164 ? -18.75 -9.977 -14.891 1 90.81 164 LEU A C 1
ATOM 1316 O O . LEU A 1 164 ? -19.406 -10.5 -15.797 1 90.81 164 LEU A O 1
ATOM 1320 N N . SER A 1 165 ? -19.219 -9.805 -13.688 1 86.94 165 SER A N 1
ATOM 1321 C CA . SER A 1 165 ? -20.609 -10.094 -13.375 1 86.94 165 SER A CA 1
ATOM 1322 C C . SER A 1 165 ? -21.25 -8.961 -12.594 1 86.94 165 SER A C 1
ATOM 1324 O O . SER A 1 165 ? -20.562 -8.188 -11.922 1 86.94 165 SER A O 1
ATOM 1326 N N . MET B 1 1 ? 26.844 24.391 1.7 1 46.03 1 MET B N 1
ATOM 1327 C CA . MET B 1 1 ? 26.578 23.312 0.746 1 46.03 1 MET B CA 1
ATOM 1328 C C . MET B 1 1 ? 25.297 23.594 -0.047 1 46.03 1 MET B C 1
ATOM 1330 O O . MET B 1 1 ? 24.266 23.922 0.532 1 46.03 1 MET B O 1
ATOM 1334 N N . THR B 1 2 ? 25.359 24.016 -1.241 1 58.53 2 THR B N 1
ATOM 1335 C CA . THR B 1 2 ? 24.281 24.562 -2.059 1 58.53 2 THR B CA 1
ATOM 1336 C C . THR B 1 2 ? 23.156 23.547 -2.227 1 58.53 2 THR B C 1
ATOM 1338 O O . THR B 1 2 ? 23.359 22.469 -2.791 1 58.53 2 THR B O 1
ATOM 1341 N N . HIS B 1 3 ? 22.094 23.516 -1.345 1 76.75 3 HIS B N 1
ATOM 1342 C CA . HIS B 1 3 ? 20.969 22.578 -1.415 1 76.75 3 HIS B CA 1
ATOM 1343 C C . HIS B 1 3 ? 20.125 22.828 -2.664 1 76.75 3 HIS B C 1
ATOM 1345 O O . HIS B 1 3 ? 19.875 23.984 -3.031 1 76.75 3 HIS B O 1
ATOM 1351 N N . ASN B 1 4 ? 20.062 21.828 -3.523 1 87.69 4 ASN B N 1
ATOM 1352 C CA . ASN B 1 4 ? 19.125 21.922 -4.641 1 87.69 4 ASN B CA 1
ATOM 1353 C C . ASN B 1 4 ? 17.672 21.922 -4.16 1 87.69 4 ASN B C 1
ATOM 1355 O O . ASN B 1 4 ? 17.125 20.859 -3.832 1 87.69 4 ASN B O 1
ATOM 1359 N N . ILE B 1 5 ? 17.141 23.234 -4.102 1 92.88 5 ILE B N 1
ATOM 1360 C CA . ILE B 1 5 ? 15.773 23.391 -3.607 1 92.88 5 ILE B CA 1
ATOM 1361 C C . ILE B 1 5 ? 14.789 22.797 -4.621 1 92.88 5 ILE B C 1
ATOM 1363 O O . ILE B 1 5 ? 14.836 23.156 -5.805 1 92.88 5 ILE B O 1
ATOM 1367 N N . ILE B 1 6 ? 13.984 21.906 -4.09 1 94.31 6 ILE B N 1
ATOM 1368 C CA . ILE B 1 6 ? 13.047 21.266 -5.016 1 94.31 6 ILE B CA 1
ATOM 1369 C C . ILE B 1 6 ? 11.641 21.828 -4.785 1 94.31 6 ILE B C 1
ATOM 1371 O O . ILE B 1 6 ? 10.805 21.797 -5.691 1 94.31 6 ILE B O 1
ATOM 1375 N N . LEU B 1 7 ? 11.32 22.344 -3.58 1 96.06 7 LEU B N 1
ATOM 1376 C CA . LEU B 1 7 ? 10.078 23.031 -3.252 1 96.06 7 LEU B CA 1
ATOM 1377 C C . LEU B 1 7 ? 10.352 24.25 -2.363 1 96.06 7 LEU B C 1
ATOM 1379 O O . LEU B 1 7 ? 11.078 24.141 -1.368 1 96.06 7 LEU B O 1
ATOM 1383 N N . ASN B 1 8 ? 9.789 25.312 -2.791 1 95.19 8 ASN B N 1
ATOM 1384 C CA . ASN B 1 8 ? 9.836 26.469 -1.901 1 95.19 8 ASN B CA 1
ATOM 1385 C C . ASN B 1 8 ? 8.562 26.578 -1.065 1 95.19 8 ASN B C 1
ATOM 1387 O O . ASN B 1 8 ? 7.668 25.734 -1.172 1 95.19 8 ASN B O 1
ATOM 1391 N N . ASN B 1 9 ? 8.531 27.609 -0.244 1 96 9 ASN B N 1
ATOM 1392 C CA . ASN B 1 9 ? 7.426 27.766 0.7 1 96 9 ASN B CA 1
ATOM 1393 C C . ASN B 1 9 ? 6.086 27.875 -0.019 1 96 9 ASN B C 1
ATOM 1395 O O . ASN B 1 9 ? 5.109 27.234 0.38 1 96 9 ASN B O 1
ATOM 1399 N N . GLN B 1 10 ? 6.02 28.688 -0.986 1 95.75 10 GLN B N 1
ATOM 1400 C CA . GLN B 1 10 ? 4.781 28.891 -1.731 1 95.75 10 GLN B CA 1
ATOM 1401 C C . GLN B 1 10 ? 4.316 27.594 -2.383 1 95.75 10 GLN B C 1
ATOM 1403 O O . GLN B 1 10 ? 3.123 27.266 -2.371 1 95.75 10 GLN B O 1
ATOM 1408 N N . GLU B 1 11 ? 5.262 26.828 -2.932 1 96.06 11 GLU B N 1
ATOM 1409 C CA . GLU B 1 11 ? 4.941 25.562 -3.564 1 96.06 11 GLU B CA 1
ATOM 1410 C C . GLU B 1 11 ? 4.406 24.562 -2.547 1 96.06 11 GLU B C 1
ATOM 1412 O O . GLU B 1 11 ? 3.453 23.828 -2.83 1 96.06 11 GLU B O 1
ATOM 1417 N N . ILE B 1 12 ? 4.988 24.531 -1.412 1 97.19 12 ILE B N 1
ATOM 1418 C CA . ILE B 1 12 ? 4.527 23.641 -0.356 1 97.19 12 ILE B CA 1
ATOM 1419 C C . ILE B 1 12 ? 3.105 24.016 0.055 1 97.19 12 ILE B C 1
ATOM 1421 O O . ILE B 1 12 ? 2.258 23.141 0.242 1 97.19 12 ILE B O 1
ATOM 1425 N N . GLN B 1 13 ? 2.83 25.297 0.136 1 96.31 13 GLN B N 1
ATOM 1426 C CA . GLN B 1 13 ? 1.494 25.766 0.493 1 96.31 13 GLN B CA 1
ATOM 1427 C C . GLN B 1 13 ? 0.466 25.328 -0.551 1 96.31 13 GLN B C 1
ATOM 1429 O O . GLN B 1 13 ? -0.616 24.859 -0.205 1 96.31 13 GLN B O 1
ATOM 1434 N N . HIS B 1 14 ? 0.815 25.5 -1.809 1 97.31 14 HIS B N 1
ATOM 1435 C CA . HIS B 1 14 ? -0.081 25.109 -2.893 1 97.31 14 HIS B CA 1
ATOM 1436 C C . HIS B 1 14 ? -0.35 23.609 -2.877 1 97.31 14 HIS B C 1
ATOM 1438 O O . HIS B 1 14 ? -1.49 23.172 -3.057 1 97.31 14 HIS B O 1
ATOM 1444 N N . LYS B 1 15 ? 0.667 22.922 -2.709 1 97.75 15 LYS B N 1
ATOM 1445 C CA . LYS B 1 15 ? 0.526 21.469 -2.688 1 97.75 15 LYS B CA 1
ATOM 1446 C C . LYS B 1 15 ? -0.297 21.016 -1.488 1 97.75 15 LYS B C 1
ATOM 1448 O O . LYS B 1 15 ? -1.102 20.078 -1.597 1 97.75 15 LYS B O 1
ATOM 1453 N N . THR B 1 16 ? -0.069 21.656 -0.374 1 98.06 16 THR B N 1
ATOM 1454 C CA . THR B 1 16 ? -0.844 21.344 0.823 1 98.06 16 THR B CA 1
ATOM 1455 C C . THR B 1 16 ? -2.33 21.609 0.585 1 98.06 16 THR B C 1
ATOM 1457 O O . THR B 1 16 ? -3.17 20.766 0.924 1 98.06 16 THR B O 1
ATOM 1460 N N . LYS B 1 17 ? -2.604 22.703 -0.011 1 97.44 17 LYS B N 1
ATOM 1461 C CA . LYS B 1 17 ? -3.986 23.047 -0.331 1 97.44 17 LYS B CA 1
ATOM 1462 C C . LYS B 1 17 ? -4.602 22.031 -1.279 1 97.44 17 LYS B C 1
ATOM 1464 O O . LYS B 1 17 ? -5.723 21.562 -1.059 1 97.44 17 LYS B O 1
ATOM 1469 N N . ARG B 1 18 ? -3.881 21.719 -2.27 1 98.12 18 ARG B N 1
ATOM 1470 C CA . ARG B 1 18 ? -4.363 20.734 -3.232 1 98.12 18 ARG B CA 1
ATOM 1471 C C . ARG B 1 18 ? -4.68 19.406 -2.549 1 98.12 18 ARG B C 1
ATOM 1473 O O . ARG B 1 18 ? -5.73 18.812 -2.793 1 98.12 18 ARG B O 1
ATOM 1480 N N . ILE B 1 19 ? -3.771 18.922 -1.712 1 98.56 19 ILE B N 1
ATOM 1481 C CA . ILE B 1 19 ? -3.953 17.672 -0.999 1 98.56 19 ILE B CA 1
ATOM 1482 C C . ILE B 1 19 ? -5.195 17.75 -0.112 1 98.56 19 ILE B C 1
ATOM 1484 O O . ILE B 1 19 ? -5.98 16.812 -0.042 1 98.56 19 ILE B O 1
ATOM 1488 N N . ALA B 1 20 ? -5.391 18.844 0.523 1 98.44 20 ALA B N 1
ATOM 1489 C CA . ALA B 1 20 ? -6.566 19.031 1.367 1 98.44 20 ALA B CA 1
ATOM 1490 C C . ALA B 1 20 ? -7.852 18.891 0.557 1 98.44 20 ALA B C 1
ATOM 1492 O O . ALA B 1 20 ? -8.805 18.234 0.998 1 98.44 20 ALA B O 1
ATOM 1493 N N . TYR B 1 21 ? -7.875 19.5 -0.608 1 97.62 21 TYR B N 1
ATOM 1494 C CA . TYR B 1 21 ? -9.055 19.391 -1.461 1 97.62 21 TYR B CA 1
ATOM 1495 C C . TYR B 1 21 ? -9.273 17.938 -1.903 1 97.62 21 TYR B C 1
ATOM 1497 O O . TYR B 1 21 ? -10.414 17.469 -1.97 1 97.62 21 TYR B O 1
ATOM 1505 N N . GLN B 1 22 ? -8.188 17.281 -2.193 1 97.69 22 GLN B N 1
ATOM 1506 C CA . GLN B 1 22 ? -8.289 15.883 -2.588 1 97.69 22 GLN B CA 1
ATOM 1507 C C . GLN B 1 22 ? -8.859 15.031 -1.455 1 97.69 22 GLN B C 1
ATOM 1509 O O . GLN B 1 22 ? -9.711 14.164 -1.685 1 97.69 22 GLN B O 1
ATOM 1514 N N . ILE B 1 23 ? -8.344 15.25 -0.273 1 98.25 23 ILE B N 1
ATOM 1515 C CA . ILE B 1 23 ? -8.844 14.531 0.895 1 98.25 23 ILE B CA 1
ATOM 1516 C C . ILE B 1 23 ? -10.336 14.82 1.076 1 98.25 23 ILE B C 1
ATOM 1518 O O . ILE B 1 23 ? -11.133 13.906 1.285 1 98.25 23 ILE B O 1
ATOM 1522 N N . TYR B 1 24 ? -10.703 16.047 0.93 1 97.12 24 TYR B N 1
ATOM 1523 C CA . TYR B 1 24 ? -12.102 16.438 1.09 1 97.12 24 TYR B CA 1
ATOM 1524 C C . TYR B 1 24 ? -12.984 15.727 0.0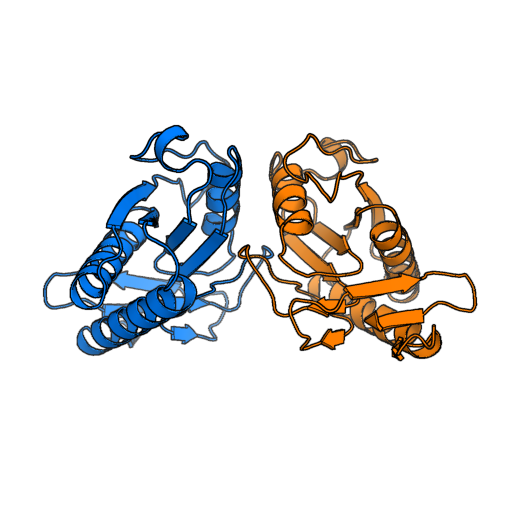74 1 97.12 24 TYR B C 1
ATOM 1526 O O . TYR B 1 24 ? -14.055 15.219 0.42 1 97.12 24 TYR B O 1
ATOM 1534 N N . GLU B 1 25 ? -12.555 15.68 -1.146 1 95.81 25 GLU B N 1
ATOM 1535 C CA . GLU B 1 25 ? -13.305 15.008 -2.199 1 95.81 25 GLU B CA 1
ATOM 1536 C C . GLU B 1 25 ? -13.492 13.523 -1.888 1 95.81 25 GLU B C 1
ATOM 1538 O O . GLU B 1 25 ? -14.523 12.938 -2.205 1 95.81 25 GLU B O 1
ATOM 1543 N N . THR B 1 26 ? -12.516 12.977 -1.346 1 95.88 26 THR B N 1
ATOM 1544 C CA . THR B 1 26 ? -12.508 11.547 -1.061 1 95.88 26 THR B CA 1
ATOM 1545 C C . THR B 1 26 ? -13.43 11.227 0.118 1 95.88 26 THR B C 1
ATOM 1547 O O . THR B 1 26 ? -14.055 10.164 0.152 1 95.88 26 THR B O 1
ATOM 1550 N N . PHE B 1 27 ? -13.484 12.109 1.065 1 96.31 27 PHE B N 1
ATOM 1551 C CA . PHE B 1 27 ? -14.219 11.859 2.299 1 96.31 27 PHE B CA 1
ATOM 1552 C C . PHE B 1 27 ? -15.422 12.789 2.406 1 96.31 27 PHE B C 1
ATOM 1554 O O . PHE B 1 27 ? -15.883 13.086 3.51 1 96.31 27 PHE B O 1
ATOM 1561 N N . SER B 1 28 ? -15.938 13.305 1.348 1 91.12 28 SER B N 1
ATOM 1562 C CA . SER B 1 28 ? -16.969 14.336 1.298 1 91.12 28 SER B CA 1
ATOM 1563 C C . SER B 1 28 ? -18.266 13.852 1.949 1 91.12 28 SER B C 1
ATOM 1565 O O . SER B 1 28 ? -19.062 14.656 2.438 1 91.12 28 SER B O 1
ATOM 1567 N N . ASN B 1 29 ? -18.516 12.602 1.995 1 93.31 29 ASN B N 1
ATOM 1568 C CA . ASN B 1 29 ? -19.75 12.07 2.559 1 93.31 29 ASN B CA 1
ATOM 1569 C C . ASN B 1 29 ? -19.562 11.633 4.008 1 93.31 29 ASN B C 1
ATOM 1571 O O . ASN B 1 29 ? -20.453 11.008 4.59 1 93.31 29 ASN B O 1
ATOM 1575 N N . GLU B 1 30 ? -18.438 11.945 4.57 1 95.69 30 GLU B N 1
ATOM 1576 C CA . GLU B 1 30 ? -18.109 11.578 5.945 1 95.69 30 GLU B CA 1
ATOM 1577 C C . GLU B 1 30 ? -18.234 12.773 6.879 1 95.69 30 GLU B C 1
ATOM 1579 O O . GLU B 1 30 ? -18.172 13.922 6.434 1 95.69 30 GLU B O 1
ATOM 1584 N N . ASP B 1 31 ? -18.422 12.484 8.141 1 96.19 31 ASP B N 1
ATOM 1585 C CA . ASP B 1 31 ? -18.594 13.547 9.125 1 96.19 31 ASP B CA 1
ATOM 1586 C C . ASP B 1 31 ? -17.281 13.828 9.859 1 96.19 31 ASP B C 1
ATOM 1588 O O . ASP B 1 31 ? -17.062 14.945 10.336 1 96.19 31 ASP B O 1
ATOM 1592 N N . GLU B 1 32 ? -16.516 12.766 9.938 1 97.88 32 GLU B N 1
ATOM 1593 C CA . GLU B 1 32 ? -15.305 12.867 10.742 1 97.88 32 GLU B CA 1
ATOM 1594 C C . GLU B 1 32 ? -14.141 12.133 10.086 1 97.88 32 GLU B C 1
ATOM 1596 O O . GLU B 1 32 ? -14.344 11.125 9.398 1 97.88 32 GLU B O 1
ATOM 1601 N N . ILE B 1 33 ? -12.945 12.734 10.312 1 98.31 33 ILE B N 1
ATOM 1602 C CA . ILE B 1 33 ? -11.742 12.078 9.805 1 98.31 33 ILE B CA 1
ATOM 1603 C C . ILE B 1 33 ? -10.609 12.227 10.812 1 98.31 33 ILE B C 1
ATOM 1605 O O . ILE B 1 33 ? -10.547 13.219 11.555 1 98.31 33 ILE B O 1
ATOM 1609 N N . VAL B 1 34 ? -9.805 11.188 10.891 1 98.75 34 VAL B N 1
ATOM 1610 C CA . VAL B 1 34 ? -8.562 11.258 11.656 1 98.75 34 VAL B CA 1
ATOM 1611 C C . VAL B 1 34 ? -7.395 11.57 10.719 1 98.75 34 VAL B C 1
ATOM 1613 O O . VAL B 1 34 ? -7.191 10.883 9.719 1 98.75 34 VAL B O 1
ATOM 1616 N N . ILE B 1 35 ? -6.684 12.617 10.992 1 98.88 35 ILE B N 1
ATOM 1617 C CA . ILE B 1 35 ? -5.438 12.93 10.312 1 98.88 35 ILE B CA 1
ATOM 1618 C C . ILE B 1 35 ? -4.254 12.586 11.211 1 98.88 35 ILE B C 1
ATOM 1620 O O . ILE B 1 35 ? -4.02 13.25 12.227 1 98.88 35 ILE B O 1
ATOM 1624 N N . ALA B 1 36 ? -3.564 11.555 10.844 1 98.94 36 ALA B N 1
ATOM 1625 C CA . ALA B 1 36 ? -2.449 11.062 11.648 1 98.94 36 ALA B CA 1
ATOM 1626 C C . ALA B 1 36 ? -1.112 11.391 10.984 1 98.94 36 ALA B C 1
ATOM 1628 O O . ALA B 1 36 ? -0.869 11.008 9.836 1 98.94 36 ALA B O 1
ATOM 1629 N N . GLY B 1 37 ? -0.261 12.078 11.68 1 98.88 37 GLY B N 1
ATOM 1630 C CA . GLY B 1 37 ? 1.028 12.469 11.133 1 98.88 37 GLY B CA 1
ATOM 1631 C C . GLY B 1 37 ? 2.199 11.789 11.82 1 98.88 37 GLY B C 1
ATOM 1632 O O . GLY B 1 37 ? 2.264 11.742 13.047 1 98.88 37 GLY B O 1
ATOM 1633 N N . ILE B 1 38 ? 3.123 11.273 11.062 1 98.62 38 ILE B N 1
ATOM 1634 C CA . ILE B 1 38 ? 4.328 10.641 11.586 1 98.62 38 ILE B CA 1
ATOM 1635 C C . ILE B 1 38 ? 5.324 11.711 12.023 1 98.62 38 ILE B C 1
ATOM 1637 O O . ILE B 1 38 ? 5.773 12.516 11.203 1 98.62 38 ILE B O 1
ATOM 1641 N N . SER B 1 39 ? 5.652 11.719 13.281 1 97.31 39 SER B N 1
ATOM 1642 C CA . SER B 1 39 ? 6.543 12.727 13.844 1 97.31 39 SER B CA 1
ATOM 1643 C C . SER B 1 39 ? 7.957 12.586 13.297 1 97.31 39 SER B C 1
ATOM 1645 O O . SER B 1 39 ? 8.414 11.477 13.031 1 97.31 39 SER B O 1
ATOM 1647 N N . ASN B 1 40 ? 8.648 13.859 13.133 1 95.81 40 ASN B N 1
ATOM 1648 C CA . ASN B 1 40 ? 8.289 15.234 13.461 1 95.81 40 ASN B CA 1
ATOM 1649 C C . ASN B 1 40 ? 7.707 15.969 12.258 1 95.81 40 ASN B C 1
ATOM 1651 O O . ASN B 1 40 ? 6.602 16.516 12.328 1 95.81 40 ASN B O 1
ATOM 1655 N N . SER B 1 41 ? 8.359 15.789 11.109 1 97 41 SER B N 1
ATOM 1656 C CA . SER B 1 41 ? 8 16.562 9.922 1 97 41 SER B CA 1
ATOM 1657 C C . SER B 1 41 ? 6.633 16.141 9.383 1 97 41 SER B C 1
ATOM 1659 O O . SER B 1 41 ? 5.844 16.984 8.961 1 97 41 SER B O 1
ATOM 1661 N N . GLY B 1 42 ? 6.371 14.828 9.445 1 98.25 42 GLY B N 1
ATOM 1662 C CA . GLY B 1 42 ? 5.07 14.359 9 1 98.25 42 GLY B CA 1
ATOM 1663 C C . GLY B 1 42 ? 3.92 14.914 9.82 1 98.25 42 GLY B C 1
ATOM 1664 O O . GLY B 1 42 ? 2.842 15.18 9.289 1 98.25 42 GLY B O 1
ATOM 1665 N N . PHE B 1 43 ? 4.191 15.078 11.117 1 98.62 43 PHE B N 1
ATOM 1666 C CA . PHE B 1 43 ? 3.152 15.617 11.992 1 98.62 43 PHE B CA 1
ATOM 1667 C C . PHE B 1 43 ? 2.896 17.078 11.68 1 98.62 43 PHE B C 1
ATOM 1669 O O . PHE B 1 43 ? 1.746 17.531 11.641 1 98.62 43 PHE B O 1
ATOM 1676 N N . ILE B 1 44 ? 3.93 17.828 11.484 1 98.19 44 ILE B N 1
ATOM 1677 C CA . ILE B 1 44 ? 3.783 19.234 11.109 1 98.19 44 ILE B CA 1
ATOM 1678 C C . ILE B 1 44 ? 2.998 19.344 9.805 1 98.19 44 ILE B C 1
ATOM 1680 O O . ILE B 1 44 ? 2.074 20.156 9.695 1 98.19 44 ILE B O 1
ATOM 1684 N N . PHE B 1 45 ? 3.365 18.547 8.859 1 98.5 45 PHE B N 1
ATOM 1685 C CA . PHE B 1 45 ? 2.676 18.531 7.574 1 98.5 45 PHE B CA 1
ATOM 1686 C C . PHE B 1 45 ? 1.204 18.172 7.758 1 98.5 45 PHE B C 1
ATOM 1688 O O . PHE B 1 45 ? 0.333 18.797 7.148 1 98.5 45 PHE B O 1
ATOM 1695 N N . ALA B 1 46 ? 0.896 17.188 8.594 1 98.75 46 ALA B N 1
ATOM 1696 C CA . ALA B 1 46 ? -0.473 16.797 8.914 1 98.75 46 ALA B CA 1
ATOM 1697 C C . ALA B 1 46 ? -1.264 17.969 9.477 1 98.75 46 ALA B C 1
ATOM 1699 O O . ALA B 1 46 ? -2.426 18.172 9.117 1 98.75 46 ALA B O 1
ATOM 1700 N N . GLN B 1 47 ? -0.654 18.719 10.305 1 98.5 47 GLN B N 1
ATOM 1701 C CA . GLN B 1 47 ? -1.303 19.875 10.891 1 98.5 47 GLN B CA 1
ATOM 1702 C C . GLN B 1 47 ? -1.631 20.922 9.828 1 98.5 47 GLN B C 1
ATOM 1704 O O . GLN B 1 47 ? -2.695 21.547 9.859 1 98.5 47 GLN B O 1
ATOM 1709 N N . LYS B 1 48 ? -0.729 21.125 8.961 1 97.81 48 LYS B N 1
ATOM 1710 C CA . LYS B 1 48 ? -0.97 22.078 7.879 1 97.81 48 LYS B CA 1
ATOM 1711 C C . LYS B 1 48 ? -2.139 21.625 7.008 1 97.81 48 LYS B C 1
ATOM 1713 O O . LYS B 1 48 ? -2.98 22.438 6.621 1 97.81 48 LYS B O 1
ATOM 1718 N N . ILE B 1 49 ? -2.207 20.359 6.711 1 98.56 49 ILE B N 1
ATOM 1719 C CA . ILE B 1 49 ? -3.307 19.797 5.93 1 98.56 49 ILE B CA 1
ATOM 1720 C C . ILE B 1 49 ? -4.621 19.984 6.684 1 98.56 49 ILE B C 1
ATOM 1722 O O . ILE B 1 49 ? -5.621 20.422 6.109 1 98.56 49 ILE B O 1
ATOM 1726 N N . ALA B 1 50 ? -4.586 19.625 7.957 1 98.69 50 ALA B N 1
ATOM 1727 C CA . ALA B 1 50 ? -5.785 19.734 8.789 1 98.69 50 ALA B CA 1
ATOM 1728 C C . ALA B 1 50 ? -6.301 21.172 8.805 1 98.69 50 ALA B C 1
ATOM 1730 O O . ALA B 1 50 ? -7.512 21.406 8.742 1 98.69 50 ALA B O 1
ATOM 1731 N N . ALA B 1 51 ? -5.395 22.125 8.93 1 98.06 51 ALA B N 1
ATOM 1732 C CA . ALA B 1 51 ? -5.77 23.531 8.938 1 98.06 51 ALA B CA 1
ATOM 1733 C C . ALA B 1 51 ? -6.457 23.938 7.637 1 98.06 51 ALA B C 1
ATOM 1735 O O . ALA B 1 51 ? -7.469 24.641 7.652 1 98.06 51 ALA B O 1
ATOM 1736 N N . GLN B 1 52 ? -5.906 23.484 6.531 1 97.81 52 GLN B N 1
ATOM 1737 C CA . GLN B 1 52 ? -6.512 23.781 5.234 1 97.81 52 GLN B CA 1
ATOM 1738 C C . GLN B 1 52 ? -7.879 23.125 5.109 1 97.81 52 GLN B C 1
ATOM 1740 O O . GLN B 1 52 ? -8.82 23.734 4.602 1 97.81 52 GLN B O 1
ATOM 1745 N N . LEU B 1 53 ? -7.984 21.875 5.551 1 97.94 53 LEU B N 1
ATOM 1746 C CA . LEU B 1 53 ? -9.242 21.141 5.5 1 97.94 53 LEU B CA 1
ATOM 1747 C C . LEU B 1 53 ? -10.328 21.859 6.301 1 97.94 53 LEU B C 1
ATOM 1749 O O . LEU B 1 53 ? -11.477 21.922 5.875 1 97.94 53 LEU B O 1
ATOM 1753 N N . ALA B 1 54 ? -9.922 22.359 7.414 1 97.44 54 ALA B N 1
ATOM 1754 C CA . ALA B 1 54 ? -10.867 23.062 8.281 1 97.44 54 ALA B CA 1
ATOM 1755 C C . ALA B 1 54 ? -11.414 24.312 7.602 1 97.44 54 ALA B C 1
ATOM 1757 O O . ALA B 1 54 ? -12.539 24.734 7.875 1 97.44 54 ALA B O 1
ATOM 1758 N N . LEU B 1 55 ? -10.641 24.891 6.723 1 97.06 55 LEU B N 1
ATOM 1759 C CA . LEU B 1 55 ? -11.055 26.109 6.012 1 97.06 55 LEU B CA 1
ATOM 1760 C C . LEU B 1 55 ? -12.039 25.766 4.898 1 97.06 55 LEU B C 1
ATOM 1762 O O . LEU B 1 55 ? -12.898 26.594 4.566 1 97.06 55 LEU B O 1
ATOM 1766 N N . ILE B 1 56 ? -11.969 24.594 4.383 1 96.44 56 ILE B N 1
ATOM 1767 C CA . ILE B 1 56 ? -12.695 24.344 3.141 1 96.44 56 ILE B CA 1
ATOM 1768 C C . ILE B 1 56 ? -13.852 23.391 3.398 1 96.44 56 ILE B C 1
ATOM 1770 O O . ILE B 1 56 ? -14.641 23.094 2.494 1 96.44 56 ILE B O 1
ATOM 1774 N N . SER B 1 57 ? -13.938 22.797 4.621 1 96.31 57 SER B N 1
ATOM 1775 C CA . SER B 1 57 ? -14.977 21.797 4.871 1 96.31 57 SER B CA 1
ATOM 1776 C C . SER B 1 57 ? -15.453 21.859 6.32 1 96.31 57 SER B C 1
ATOM 1778 O O . SER B 1 57 ? -14.844 22.516 7.156 1 96.31 57 SER B O 1
ATOM 1780 N N . ASP B 1 58 ? -16.562 21.125 6.598 1 95.88 58 ASP B N 1
ATOM 1781 C CA . ASP B 1 58 ? -17.109 21.016 7.949 1 95.88 58 ASP B CA 1
ATOM 1782 C C . ASP B 1 58 ? -16.703 19.703 8.609 1 95.88 58 ASP B C 1
ATOM 1784 O O . ASP B 1 58 ? -17.281 19.312 9.633 1 95.88 58 ASP B O 1
ATOM 1788 N N . LEU B 1 59 ? -15.812 19.031 7.973 1 95.94 59 LEU B N 1
ATOM 1789 C CA . LEU B 1 59 ? -15.352 17.766 8.531 1 95.94 59 LEU B CA 1
ATOM 1790 C C . LEU B 1 59 ? -14.797 17.953 9.938 1 95.94 59 LEU B C 1
ATOM 1792 O O . LEU B 1 59 ? -14.039 18.906 10.188 1 95.94 59 LEU B O 1
ATOM 1796 N N . LYS B 1 60 ? -15.289 17.188 10.828 1 97.81 60 LYS B N 1
ATOM 1797 C CA . LYS B 1 60 ? -14.625 17.125 12.125 1 97.81 60 LYS B CA 1
ATOM 1798 C C . LYS B 1 60 ? -13.273 16.422 12.016 1 97.81 60 LYS B C 1
ATOM 1800 O O . LYS B 1 60 ? -13.195 15.281 11.547 1 97.81 60 LYS B O 1
ATOM 1805 N N . ILE B 1 61 ? -12.266 17.094 12.461 1 98.25 61 ILE B N 1
ATOM 1806 C CA . ILE B 1 61 ? -10.922 16.562 12.266 1 98.25 61 ILE B CA 1
ATOM 1807 C C . ILE B 1 61 ? -10.305 16.219 13.617 1 98.25 61 ILE B C 1
ATOM 1809 O O . ILE B 1 61 ? -10.227 17.062 14.516 1 98.25 61 ILE B O 1
ATOM 1813 N N . LYS B 1 62 ? -9.906 15.016 13.781 1 98.44 62 LYS B N 1
ATOM 1814 C CA . LYS B 1 62 ? -9.07 14.578 14.891 1 98.44 62 LYS B CA 1
ATOM 1815 C C . LYS B 1 62 ? -7.609 14.445 14.453 1 98.44 62 LYS B C 1
ATOM 1817 O O . LYS B 1 62 ? -7.305 13.75 13.484 1 98.44 62 LYS B O 1
ATOM 1822 N N . ILE B 1 63 ? -6.785 15.086 15.156 1 98.69 63 ILE B N 1
ATOM 1823 C CA . ILE B 1 63 ? -5.363 15.039 14.836 1 98.69 63 ILE B CA 1
ATOM 1824 C C . ILE B 1 63 ? -4.672 13.992 15.703 1 98.69 63 ILE B C 1
ATOM 1826 O O . ILE B 1 63 ? -4.945 13.898 16.906 1 98.69 63 ILE B O 1
ATOM 1830 N N . CYS B 1 64 ? -3.809 13.234 15.156 1 98.88 64 CYS B N 1
ATOM 1831 C CA . CYS B 1 64 ? -3.074 12.18 15.852 1 98.88 64 CYS B CA 1
ATOM 1832 C C . CYS B 1 64 ? -1.585 12.258 15.539 1 98.88 64 CYS B C 1
ATOM 1834 O O . CYS B 1 64 ? -1.19 12.25 14.375 1 98.88 64 CYS B O 1
ATOM 1836 N N . GLU B 1 65 ? -0.804 12.383 16.531 1 98.88 65 GLU B N 1
ATOM 1837 C CA . GLU B 1 65 ? 0.642 12.305 16.344 1 98.88 65 GLU B CA 1
ATOM 1838 C C . GLU B 1 65 ? 1.133 10.859 16.484 1 98.88 65 GLU B C 1
ATOM 1840 O O . GLU B 1 65 ? 0.752 10.156 17.422 1 98.88 65 GLU B O 1
ATOM 1845 N N . VAL B 1 66 ? 1.958 10.438 15.594 1 98.81 66 VAL B N 1
ATOM 1846 C CA . VAL B 1 66 ? 2.494 9.078 15.586 1 98.81 66 VAL B CA 1
ATOM 1847 C C . VAL B 1 66 ? 4.004 9.117 15.812 1 98.81 66 VAL B C 1
ATOM 1849 O O . VAL B 1 66 ? 4.742 9.719 15.031 1 98.81 66 VAL B O 1
ATOM 1852 N N . GLU B 1 67 ? 4.422 8.523 16.844 1 98.56 67 GLU B N 1
ATOM 1853 C CA . GLU B 1 67 ? 5.848 8.398 17.141 1 98.56 67 GLU B CA 1
ATOM 1854 C C . GLU B 1 67 ? 6.398 7.059 16.672 1 98.56 67 GLU B C 1
ATOM 1856 O O . GLU B 1 67 ? 6.02 6.008 17.188 1 98.56 67 GLU B O 1
ATOM 1861 N N . VAL B 1 68 ? 7.285 7.121 15.727 1 97.19 68 VAL B N 1
ATOM 1862 C CA . VAL B 1 68 ? 7.855 5.934 15.102 1 97.19 68 VAL B CA 1
ATOM 1863 C C . VAL B 1 68 ? 9.375 6.062 15.031 1 97.19 68 VAL B C 1
ATOM 1865 O O . VAL B 1 68 ? 9.898 7.145 14.742 1 97.19 68 VAL B O 1
ATOM 1868 N N . ASN B 1 69 ? 10.086 5.031 15.328 1 96.56 69 ASN B N 1
ATOM 1869 C CA . ASN B 1 69 ? 11.508 4.957 15.008 1 96.56 69 ASN B CA 1
ATOM 1870 C C . ASN B 1 69 ? 11.734 4.684 13.523 1 96.56 69 ASN B C 1
ATOM 1872 O O . ASN B 1 69 ? 11.578 3.551 13.062 1 96.56 69 ASN B O 1
ATOM 1876 N N . LYS B 1 70 ? 12.094 5.605 12.766 1 93.06 70 LYS B N 1
ATOM 1877 C CA . LYS B 1 70 ? 12.172 5.5 11.312 1 93.06 70 LYS B CA 1
ATOM 1878 C C . LYS B 1 70 ? 13.312 4.586 10.883 1 93.06 70 LYS B C 1
ATOM 1880 O O . LYS B 1 70 ? 13.32 4.066 9.766 1 93.06 70 LYS B O 1
ATOM 1885 N N . GLN B 1 71 ? 14.273 4.441 11.719 1 92.81 71 GLN B N 1
ATOM 1886 C CA . GLN B 1 71 ? 15.367 3.525 11.43 1 92.81 71 GLN B CA 1
ATOM 1887 C C . GLN B 1 71 ? 14.969 2.078 11.703 1 92.81 71 GLN B C 1
ATOM 1889 O O . GLN B 1 71 ? 15.469 1.156 11.055 1 92.81 71 GLN B O 1
ATOM 1894 N N . HIS B 1 72 ? 14.133 1.938 12.672 1 95.19 72 HIS B N 1
ATOM 1895 C CA . HIS B 1 72 ? 13.617 0.624 13.047 1 95.19 72 HIS B CA 1
ATOM 1896 C C . HIS B 1 72 ? 12.102 0.653 13.219 1 95.19 72 HIS B C 1
ATOM 1898 O O . HIS B 1 72 ? 11.594 0.454 14.32 1 95.19 72 HIS B O 1
ATOM 1904 N N . PRO B 1 73 ? 11.453 0.758 12.07 1 94.44 73 PRO B N 1
ATOM 1905 C CA . PRO B 1 73 ? 10.008 0.987 12.125 1 94.44 73 PRO B CA 1
ATOM 1906 C C . PRO B 1 73 ? 9.242 -0.222 12.656 1 94.44 73 PRO B C 1
ATOM 1908 O O . PRO B 1 73 ? 8.047 -0.117 12.969 1 94.44 73 PRO B O 1
ATOM 1911 N N . ASN B 1 74 ? 9.906 -1.374 12.789 1 92.62 74 ASN B N 1
ATOM 1912 C CA . ASN B 1 74 ? 9.273 -2.58 13.312 1 92.62 74 ASN B CA 1
ATOM 1913 C C . ASN B 1 74 ? 9.156 -2.535 14.836 1 92.62 74 ASN B C 1
ATOM 1915 O O . ASN B 1 74 ? 8.469 -3.359 15.43 1 92.62 74 ASN B O 1
ATOM 1919 N N . LEU B 1 75 ? 9.789 -1.567 15.469 1 94.19 75 LEU B N 1
ATOM 1920 C CA . LEU B 1 75 ? 9.672 -1.383 16.906 1 94.19 75 LEU B CA 1
ATOM 1921 C C . LEU B 1 75 ? 8.312 -0.794 17.281 1 94.19 75 LEU B C 1
ATOM 1923 O O . LEU B 1 75 ? 7.59 -0.306 16.406 1 94.19 75 LEU B O 1
ATOM 1927 N N . PRO B 1 76 ? 7.93 -0.87 18.5 1 95.38 76 PRO B N 1
ATOM 1928 C CA . PRO B 1 76 ? 6.602 -0.411 18.906 1 95.38 76 PRO B CA 1
ATOM 1929 C C . PRO B 1 76 ? 6.332 1.042 18.531 1 95.38 76 PRO B C 1
ATOM 1931 O O . PRO B 1 76 ? 7.223 1.889 18.641 1 95.38 76 PRO B O 1
ATOM 1934 N N . ILE B 1 77 ? 5.184 1.312 18.141 1 97.38 77 ILE B N 1
ATOM 1935 C CA . ILE B 1 77 ? 4.719 2.623 17.703 1 97.38 77 ILE B CA 1
ATOM 1936 C C . ILE B 1 77 ? 3.748 3.197 18.734 1 97.38 77 ILE B C 1
ATOM 1938 O O . ILE B 1 77 ? 2.9 2.477 19.266 1 97.38 77 ILE B O 1
ATOM 1942 N N . LYS B 1 78 ? 3.93 4.5 18.984 1 98 78 LYS B N 1
ATOM 1943 C CA . LYS B 1 78 ? 3.037 5.199 19.906 1 98 78 LYS B CA 1
ATOM 1944 C C . LYS B 1 78 ? 2.23 6.273 19.188 1 98 78 LYS B C 1
ATOM 1946 O O . LYS B 1 78 ? 2.764 6.988 18.328 1 98 78 LYS B O 1
ATOM 1951 N N . THR B 1 79 ? 0.998 6.363 19.547 1 98.5 79 THR B N 1
ATOM 1952 C CA . THR B 1 79 ? 0.138 7.398 18.984 1 98.5 79 THR B CA 1
ATOM 1953 C C . THR B 1 79 ? -0.453 8.273 20.078 1 98.5 79 THR B C 1
ATOM 1955 O O . THR B 1 79 ? -0.619 7.82 21.219 1 98.5 79 THR B O 1
ATOM 1958 N N . SER B 1 80 ? -0.759 9.531 19.75 1 98.81 80 SER B N 1
ATOM 1959 C CA . SER B 1 80 ? -1.354 10.438 20.719 1 98.81 80 SER B CA 1
ATOM 1960 C C . SER B 1 80 ? -2.812 10.086 20.984 1 98.81 80 SER B C 1
ATOM 1962 O O . SER B 1 80 ? -3.361 10.453 22.031 1 98.81 80 SER B O 1
ATOM 1964 N N . LEU B 1 81 ? -3.475 9.422 20.094 1 98.69 81 LEU B N 1
ATOM 1965 C CA . LEU B 1 81 ? -4.832 8.914 20.281 1 98.69 81 LEU B CA 1
ATOM 1966 C C . LEU B 1 81 ? -4.809 7.457 20.719 1 98.69 81 LEU B C 1
ATOM 1968 O O . LEU B 1 81 ? -3.957 6.684 20.266 1 98.69 81 LEU B O 1
ATOM 1972 N N . LYS B 1 82 ? -5.785 7.105 21.531 1 98.31 82 LYS B N 1
ATOM 1973 C CA . LYS B 1 82 ? -5.98 5.703 21.891 1 98.31 82 LYS B CA 1
ATOM 1974 C C . LYS B 1 82 ? -6.711 4.949 20.781 1 98.31 82 LYS B C 1
ATOM 1976 O O . LYS B 1 82 ? -7.473 5.543 20.016 1 98.31 82 LYS B O 1
ATOM 1981 N N . PRO B 1 83 ? -6.484 3.619 20.688 1 98.06 83 PRO B N 1
ATOM 1982 C CA . PRO B 1 83 ? -7.121 2.822 19.641 1 98.06 83 PRO B CA 1
ATOM 1983 C C . PRO B 1 83 ? -8.633 3.033 19.562 1 98.06 83 PRO B C 1
ATOM 1985 O O . PRO B 1 83 ? -9.203 3.076 18.469 1 98.06 83 PRO B O 1
ATOM 1988 N N . GLU B 1 84 ? -9.297 3.227 20.672 1 98.06 84 GLU B N 1
ATOM 1989 C CA . GLU B 1 84 ? -10.742 3.398 20.719 1 98.06 84 GLU B CA 1
ATOM 1990 C C . GLU B 1 84 ? -11.172 4.672 20 1 98.06 84 GLU B C 1
ATOM 1992 O O . GLU B 1 84 ? -12.312 4.77 19.531 1 98.06 84 GLU B O 1
ATOM 1997 N N . GLU B 1 85 ? -10.297 5.598 19.844 1 98.19 85 GLU B N 1
ATOM 1998 C CA . GLU B 1 85 ? -10.625 6.906 19.281 1 98.19 85 GLU B CA 1
ATOM 1999 C C . GLU B 1 85 ? -10.57 6.883 17.766 1 98.19 85 GLU B C 1
ATOM 2001 O O . GLU B 1 85 ? -11.039 7.809 17.109 1 98.19 85 GLU B O 1
ATOM 2006 N N . TYR B 1 86 ? -9.977 5.828 17.203 1 98.31 86 TYR B N 1
ATOM 2007 C CA . TYR B 1 86 ? -9.938 5.77 15.75 1 98.31 86 TYR B CA 1
ATOM 2008 C C . TYR B 1 86 ? -10.469 4.43 15.242 1 98.31 86 TYR B C 1
ATOM 2010 O O . TYR B 1 86 ? -10.289 4.086 14.07 1 98.31 86 TYR B O 1
ATOM 2018 N N . THR B 1 87 ? -11.07 3.623 16.125 1 98.19 87 THR B N 1
ATOM 2019 C CA . THR B 1 87 ? -11.734 2.402 15.695 1 98.19 87 THR B CA 1
ATOM 2020 C C . THR B 1 87 ? -12.883 2.723 14.742 1 98.19 87 THR B C 1
ATOM 2022 O O . THR B 1 87 ? -13.719 3.58 15.031 1 98.19 87 THR B O 1
ATOM 2025 N N . ASN B 1 88 ? -12.906 2.111 13.555 1 97.12 88 ASN B N 1
ATOM 2026 C CA . ASN B 1 88 ? -13.898 2.275 12.5 1 97.12 88 ASN B CA 1
ATOM 2027 C C . ASN B 1 88 ? -13.883 3.691 11.93 1 97.12 88 ASN B C 1
ATOM 2029 O O . ASN B 1 88 ? -14.891 4.164 11.406 1 97.12 88 ASN B O 1
ATOM 2033 N N . ALA B 1 89 ? -12.773 4.375 12.078 1 97.62 89 ALA B N 1
ATOM 2034 C CA . ALA B 1 89 ? -12.641 5.746 11.586 1 97.62 89 ALA B CA 1
ATOM 2035 C C . ALA B 1 89 ? -12.188 5.762 10.133 1 97.62 89 ALA B C 1
ATOM 2037 O O . ALA B 1 89 ? -11.703 4.754 9.609 1 97.62 89 ALA B O 1
ATOM 2038 N N . ASN B 1 90 ? -12.422 6.855 9.477 1 98.44 90 ASN B N 1
ATOM 2039 C CA . ASN B 1 90 ? -11.664 7.254 8.289 1 98.44 90 ASN B CA 1
ATOM 2040 C C . ASN B 1 90 ? -10.32 7.875 8.672 1 98.44 90 ASN B C 1
ATOM 2042 O O . ASN B 1 90 ? -10.258 8.742 9.539 1 98.44 90 ASN B O 1
ATOM 2046 N N . LEU B 1 91 ? -9.305 7.371 8.055 1 98.75 91 LEU B N 1
ATOM 2047 C CA . LEU B 1 91 ? -7.98 7.777 8.516 1 98.75 91 LEU B CA 1
ATOM 2048 C C . LEU B 1 91 ? -7.082 8.148 7.34 1 98.75 91 LEU B C 1
ATOM 2050 O O . LEU B 1 91 ? -7.07 7.449 6.324 1 98.75 91 LEU B O 1
ATOM 2054 N N . VAL B 1 92 ? -6.445 9.273 7.438 1 98.88 92 VAL B N 1
ATOM 2055 C CA . VAL B 1 92 ? -5.387 9.664 6.516 1 98.88 92 VAL B CA 1
ATOM 2056 C C . VAL B 1 92 ? -4.051 9.727 7.254 1 98.88 92 VAL B C 1
ATOM 2058 O O . VAL B 1 92 ? -3.869 10.555 8.148 1 98.88 92 VAL B O 1
ATOM 2061 N N . LEU B 1 93 ? -3.146 8.852 6.914 1 98.88 93 LEU B N 1
ATOM 2062 C CA . LEU B 1 93 ? -1.795 8.844 7.465 1 98.88 93 LEU B CA 1
ATOM 2063 C C . LEU B 1 93 ? -0.874 9.75 6.652 1 98.88 93 LEU B C 1
ATOM 2065 O O . LEU B 1 93 ? -0.808 9.633 5.426 1 98.88 93 LEU B O 1
ATOM 2069 N N . VAL B 1 94 ? -0.148 10.602 7.383 1 98.88 94 VAL B N 1
ATOM 2070 C CA . VAL B 1 94 ? 0.614 11.648 6.707 1 98.88 94 VAL B CA 1
ATOM 2071 C C . VAL B 1 94 ? 2.094 11.523 7.062 1 98.88 94 VAL B C 1
ATOM 2073 O O . VAL B 1 94 ? 2.445 11.375 8.234 1 98.88 94 VAL B O 1
ATOM 2076 N N . ASP B 1 95 ? 2.957 11.508 6.078 1 98.19 95 ASP B N 1
ATOM 2077 C CA . ASP B 1 95 ? 4.406 11.648 6.207 1 98.19 95 ASP B CA 1
ATOM 2078 C C . ASP B 1 95 ? 4.941 12.695 5.23 1 98.19 95 ASP B C 1
ATOM 2080 O O . ASP B 1 95 ? 4.215 13.164 4.348 1 98.19 95 ASP B O 1
ATOM 2084 N N . ASP B 1 96 ? 6.156 13.086 5.492 1 97.44 96 ASP B N 1
ATOM 2085 C CA . ASP B 1 96 ? 6.68 14.109 4.594 1 97.44 96 ASP B CA 1
ATOM 2086 C C . ASP B 1 96 ? 7.301 13.492 3.348 1 97.44 96 ASP B C 1
ATOM 2088 O O . ASP B 1 96 ? 7.066 13.953 2.23 1 97.44 96 ASP B O 1
ATOM 2092 N N . VAL B 1 97 ? 8.062 12.453 3.52 1 96.69 97 VAL B N 1
ATOM 2093 C CA . VAL B 1 97 ? 8.758 11.844 2.385 1 96.69 97 VAL B CA 1
ATOM 2094 C C . VAL B 1 97 ? 8.5 10.344 2.365 1 96.69 97 VAL B C 1
ATOM 2096 O O . VAL B 1 97 ? 8.633 9.672 3.391 1 96.69 97 VAL B O 1
ATOM 2099 N N . LEU B 1 98 ? 8.031 9.859 1.232 1 96.19 98 LEU B N 1
ATOM 2100 C CA . LEU B 1 98 ? 7.926 8.422 1.004 1 96.19 98 LEU B CA 1
ATOM 2101 C C . LEU B 1 98 ? 9.102 7.914 0.173 1 96.19 98 LEU B C 1
ATOM 2103 O O . LEU B 1 98 ? 9.273 8.328 -0.975 1 96.19 98 LEU B O 1
ATOM 2107 N N . LYS B 1 99 ? 9.922 7.078 0.691 1 93.56 99 LYS B N 1
ATOM 2108 C CA . LYS B 1 99 ? 11.039 6.441 -0.005 1 93.56 99 LYS B CA 1
ATOM 2109 C C . LYS B 1 99 ? 10.797 4.941 -0.162 1 93.56 99 LYS B C 1
ATOM 2111 O O . LYS B 1 99 ? 10.039 4.516 -1.031 1 93.56 99 LYS B O 1
ATOM 2116 N N . SER B 1 100 ? 11.289 4.133 0.761 1 93.62 100 SER B N 1
ATOM 2117 C CA . SER B 1 100 ? 11.141 2.686 0.653 1 93.62 100 SER B CA 1
ATOM 2118 C C . SER B 1 100 ? 9.734 2.242 1.05 1 93.62 100 SER B C 1
ATOM 2120 O O . SER B 1 100 ? 9.305 1.145 0.695 1 93.62 100 SER B O 1
ATOM 2122 N N . GLY B 1 101 ? 9.086 3.01 1.825 1 95.88 101 GLY B N 1
ATOM 2123 C CA . GLY B 1 101 ? 7.762 2.672 2.32 1 95.88 101 GLY B CA 1
ATOM 2124 C C . GLY B 1 101 ? 7.789 1.947 3.652 1 95.88 101 GLY B C 1
ATOM 2125 O O . GLY B 1 101 ? 6.742 1.568 4.18 1 95.88 101 GLY B O 1
ATOM 2126 N N . SER B 1 102 ? 8.984 1.771 4.219 1 96.12 102 SER B N 1
ATOM 2127 C CA . SER B 1 102 ? 9.141 1.016 5.457 1 96.12 102 SER B CA 1
ATOM 2128 C C . SER B 1 102 ? 8.422 1.705 6.617 1 96.12 102 SER B C 1
ATOM 2130 O O . SER B 1 102 ? 7.641 1.078 7.328 1 96.12 102 SER B O 1
ATOM 2132 N N . THR B 1 103 ? 8.648 3.012 6.773 1 96.69 103 THR B N 1
ATOM 2133 C CA . THR B 1 103 ? 8.008 3.744 7.863 1 96.69 103 THR B CA 1
ATOM 2134 C C . THR B 1 103 ? 6.492 3.717 7.715 1 96.69 103 THR B C 1
ATOM 2136 O O . THR B 1 103 ? 5.773 3.404 8.664 1 96.69 103 THR B O 1
ATOM 2139 N N . LEU B 1 104 ? 6.059 3.93 6.539 1 97.19 104 LEU B N 1
ATOM 2140 C CA . LEU B 1 104 ? 4.629 4.008 6.266 1 97.19 104 LEU B CA 1
ATOM 2141 C C . LEU B 1 104 ? 3.953 2.662 6.523 1 97.19 104 LEU B C 1
ATOM 2143 O O . LEU B 1 104 ? 2.928 2.6 7.203 1 97.19 104 LEU B O 1
ATOM 2147 N N . ILE B 1 105 ? 4.492 1.606 6.02 1 97.5 105 ILE B N 1
ATOM 2148 C CA . ILE B 1 105 ? 3.818 0.313 6.047 1 97.5 105 ILE B CA 1
ATOM 2149 C C . ILE B 1 105 ? 3.727 -0.188 7.488 1 97.5 105 ILE B C 1
ATOM 2151 O O . ILE B 1 105 ? 2.719 -0.775 7.883 1 97.5 105 ILE B O 1
ATOM 2155 N N . TYR B 1 106 ? 4.727 -0.008 8.305 1 97.81 106 TYR B N 1
ATOM 2156 C CA . TYR B 1 106 ? 4.68 -0.452 9.695 1 97.81 106 TYR B CA 1
ATOM 2157 C C . TYR B 1 106 ? 3.729 0.412 10.516 1 97.81 106 TYR B C 1
ATOM 2159 O O . TYR B 1 106 ? 3.1 -0.069 11.461 1 97.81 106 TYR B O 1
ATOM 2167 N N . THR B 1 107 ? 3.654 1.718 10.133 1 98.44 107 THR B N 1
ATOM 2168 C CA . THR B 1 107 ? 2.668 2.562 10.797 1 98.44 107 THR B CA 1
ATOM 2169 C C . THR B 1 107 ? 1.251 2.127 10.438 1 98.44 107 THR B C 1
ATOM 2171 O O . THR B 1 107 ? 0.368 2.086 11.297 1 98.44 107 THR B O 1
ATOM 2174 N N . ILE B 1 108 ? 1.098 1.833 9.18 1 98.38 108 ILE B N 1
ATOM 2175 C CA . ILE B 1 108 ? -0.184 1.291 8.734 1 98.38 108 ILE B CA 1
ATOM 2176 C C . ILE B 1 108 ? -0.503 0.021 9.523 1 98.38 108 ILE B C 1
ATOM 2178 O O . ILE B 1 108 ? -1.62 -0.145 10.016 1 98.38 108 ILE B O 1
ATOM 2182 N N . LYS B 1 109 ? 0.475 -0.851 9.641 1 97.94 109 LYS B N 1
ATOM 2183 C CA . LYS B 1 109 ? 0.322 -2.076 10.414 1 97.94 109 LYS B CA 1
ATOM 2184 C C . LYS B 1 109 ? -0.208 -1.777 11.812 1 97.94 109 LYS B C 1
ATOM 2186 O O . LYS B 1 109 ? -1.119 -2.453 12.297 1 97.94 109 LYS B O 1
ATOM 2191 N N . HIS B 1 110 ? 0.345 -0.793 12.461 1 98 110 HIS B N 1
ATOM 2192 C CA . HIS B 1 110 ? -0.051 -0.419 13.812 1 98 110 HIS B CA 1
ATOM 2193 C C . HIS B 1 110 ? -1.529 -0.053 13.875 1 98 110 HIS B C 1
ATOM 2195 O O . HIS B 1 110 ? -2.26 -0.542 14.734 1 98 110 HIS B O 1
ATOM 2201 N N . PHE B 1 111 ? -1.989 0.759 12.938 1 98.31 111 PHE B N 1
ATOM 2202 C CA . PHE B 1 111 ? -3.363 1.244 12.961 1 98.31 111 PHE B CA 1
ATOM 2203 C C . PHE B 1 111 ? -4.344 0.117 12.656 1 98.31 111 PHE B C 1
ATOM 2205 O O . PHE B 1 111 ? -5.496 0.151 13.086 1 98.31 111 PHE B O 1
ATOM 2212 N N . LEU B 1 112 ? -3.902 -0.888 11.945 1 97.75 112 LEU B N 1
ATOM 2213 C CA . LEU B 1 112 ? -4.781 -1.971 11.516 1 97.75 112 LEU B CA 1
ATOM 2214 C C . LEU B 1 112 ? -5.012 -2.963 12.648 1 97.75 112 LEU B C 1
ATOM 2216 O O . LEU B 1 112 ? -5.695 -3.975 12.469 1 97.75 112 LEU B O 1
ATOM 2220 N N . ASP B 1 113 ? -4.48 -2.691 13.844 1 97 113 ASP B N 1
ATOM 2221 C CA . ASP B 1 113 ? -4.789 -3.492 15.023 1 97 113 ASP B CA 1
ATOM 2222 C C . ASP B 1 113 ? -6.266 -3.383 15.391 1 97 113 ASP B C 1
ATOM 2224 O O . ASP B 1 113 ? -6.785 -4.207 16.141 1 97 113 ASP B O 1
ATOM 2228 N N . VAL B 1 114 ? -6.891 -2.336 14.93 1 96.81 114 VAL B N 1
ATOM 2229 C CA . VAL B 1 114 ? -8.336 -2.172 15.039 1 96.81 114 VAL B CA 1
ATOM 2230 C C . VAL B 1 114 ? -8.938 -1.941 13.656 1 96.81 114 VAL B C 1
ATOM 2232 O O . VAL B 1 114 ? -8.227 -1.559 12.719 1 96.81 114 VAL B O 1
ATOM 2235 N N . PRO B 1 115 ? -10.25 -2.213 13.492 1 95.69 115 PRO B N 1
ATOM 2236 C CA . PRO B 1 115 ? -10.867 -1.965 12.188 1 95.69 115 PRO B CA 1
ATOM 2237 C C . PRO B 1 115 ? -10.852 -0.488 11.805 1 95.69 115 PRO B C 1
ATOM 2239 O O . PRO B 1 115 ? -11.164 0.373 12.625 1 95.69 115 PRO B O 1
ATOM 2242 N N . ILE B 1 116 ? -10.477 -0.218 10.625 1 97.44 116 ILE B N 1
ATOM 2243 C CA . ILE B 1 116 ? -10.508 1.117 10.031 1 97.44 116 ILE B CA 1
ATOM 2244 C C . ILE B 1 116 ? -11.445 1.131 8.836 1 97.44 116 ILE B C 1
ATOM 2246 O O . ILE B 1 116 ? -11.398 0.232 7.988 1 97.44 116 ILE B O 1
ATOM 2250 N N . LYS B 1 117 ? -12.336 2.053 8.773 1 95.94 117 LYS B N 1
ATOM 2251 C CA . LYS B 1 117 ? -13.344 2.131 7.723 1 95.94 117 LYS B CA 1
ATOM 2252 C C . LYS B 1 117 ? -12.703 2.41 6.363 1 95.94 117 LYS B C 1
ATOM 2254 O O . LYS B 1 117 ? -12.914 1.666 5.406 1 95.94 117 LYS B O 1
ATOM 2259 N N . LYS B 1 118 ? -11.984 3.41 6.227 1 97.31 118 LYS B N 1
ATOM 2260 C CA . LYS B 1 118 ? -11.234 3.838 5.047 1 97.31 118 LYS B CA 1
ATOM 2261 C C . LYS B 1 118 ? -9.867 4.391 5.441 1 97.31 118 LYS B C 1
ATOM 2263 O O . LYS B 1 118 ? -9.758 5.223 6.344 1 97.31 118 LYS B O 1
ATOM 2268 N N . PHE B 1 119 ? -8.789 3.85 4.766 1 98.31 119 PHE B N 1
ATOM 2269 C CA . PHE B 1 119 ? -7.41 4.184 5.109 1 98.31 119 PHE B CA 1
ATOM 2270 C C . PHE B 1 119 ? -6.672 4.754 3.904 1 98.31 119 PHE B C 1
ATOM 2272 O O . PHE B 1 119 ? -6.414 4.039 2.934 1 98.31 119 PHE B O 1
ATOM 2279 N N . LYS B 1 120 ? -6.328 6.031 3.973 1 98.44 120 LYS B N 1
ATOM 2280 C CA . LYS B 1 120 ? -5.574 6.684 2.906 1 98.44 120 LYS B CA 1
ATOM 2281 C C . LYS B 1 120 ? -4.258 7.254 3.43 1 98.44 120 LYS B C 1
ATOM 2283 O O . LYS B 1 120 ? -4.031 7.285 4.641 1 98.44 120 LYS B O 1
ATOM 2288 N N . THR B 1 121 ? -3.369 7.617 2.512 1 98.5 121 THR B N 1
ATOM 2289 C CA . THR B 1 121 ? -2.064 8.148 2.883 1 98.5 121 THR B CA 1
ATOM 2290 C C . THR B 1 121 ? -1.754 9.414 2.09 1 98.5 121 THR B C 1
ATOM 2292 O O . THR B 1 121 ? -2.162 9.547 0.934 1 98.5 121 THR B O 1
ATOM 2295 N N . ALA B 1 122 ? -1.071 10.359 2.754 1 98.69 122 ALA B N 1
ATOM 2296 C CA . ALA B 1 122 ? -0.618 11.594 2.113 1 98.69 122 ALA B CA 1
ATOM 2297 C C . ALA B 1 122 ? 0.866 11.836 2.375 1 98.69 122 ALA B C 1
ATOM 2299 O O . ALA B 1 122 ? 1.345 11.641 3.494 1 98.69 122 ALA B O 1
ATOM 2300 N N . VAL B 1 123 ? 1.58 12.203 1.332 1 98.5 123 VAL B N 1
ATOM 2301 C CA . VAL B 1 123 ? 2.992 12.547 1.476 1 98.5 123 VAL B CA 1
ATOM 2302 C C . VAL B 1 123 ? 3.303 13.805 0.666 1 98.5 123 VAL B C 1
ATOM 2304 O O . VAL B 1 123 ? 2.709 14.031 -0.39 1 98.5 123 VAL B O 1
ATOM 2307 N N . LEU B 1 124 ? 4.23 14.609 1.188 1 98.19 124 LEU B N 1
ATOM 2308 C CA . LEU B 1 124 ? 4.617 15.805 0.445 1 98.19 124 LEU B CA 1
ATOM 2309 C C . LEU B 1 124 ? 5.484 15.438 -0.755 1 98.19 124 LEU B C 1
ATOM 2311 O O . LEU B 1 124 ? 5.277 15.953 -1.856 1 98.19 124 LEU B O 1
ATOM 2315 N N . ILE B 1 125 ? 6.406 14.562 -0.517 1 97.5 125 ILE B N 1
ATOM 2316 C CA . ILE B 1 125 ? 7.309 14.141 -1.583 1 97.5 125 ILE B CA 1
ATOM 2317 C C . ILE B 1 125 ? 7.293 12.617 -1.701 1 97.5 125 ILE B C 1
ATOM 2319 O O . ILE B 1 125 ? 7.504 11.914 -0.712 1 97.5 125 ILE B O 1
ATOM 2323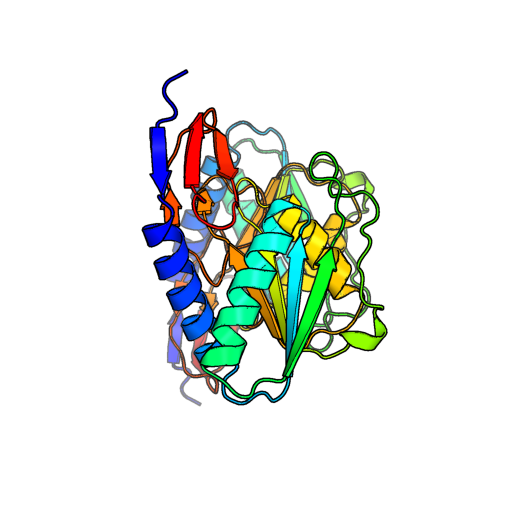 N N . ASP B 1 126 ? 7.008 12.078 -2.818 1 96.38 126 ASP B N 1
ATOM 2324 C CA . ASP B 1 126 ? 7.02 10.648 -3.135 1 96.38 126 ASP B CA 1
ATOM 2325 C C . ASP B 1 126 ? 8.234 10.289 -3.988 1 96.38 126 ASP B C 1
ATOM 2327 O O . ASP B 1 126 ? 8.336 10.711 -5.145 1 96.38 126 ASP B O 1
ATOM 2331 N N . ARG B 1 127 ? 9.031 9.422 -3.332 1 91.31 127 ARG B N 1
ATOM 2332 C CA . ARG B 1 127 ? 10.195 8.953 -4.062 1 91.31 127 ARG B CA 1
ATOM 2333 C C . ARG B 1 127 ? 9.961 7.559 -4.637 1 91.31 127 ARG B C 1
ATOM 2335 O O . ARG B 1 127 ? 9.109 6.816 -4.141 1 91.31 127 ARG B O 1
ATOM 2342 N N . ASN B 1 128 ? 10.414 7.148 -5.801 1 79.19 128 ASN B N 1
ATOM 2343 C CA . ASN B 1 128 ? 10.125 5.938 -6.559 1 79.19 128 ASN B CA 1
ATOM 2344 C C . ASN B 1 128 ? 11.086 4.805 -6.199 1 79.19 128 ASN B C 1
ATOM 2346 O O . ASN B 1 128 ? 11.641 4.156 -7.086 1 79.19 128 ASN B O 1
ATOM 2350 N N . HIS B 1 129 ? 11.375 4.496 -4.934 1 82.75 129 HIS B N 1
ATOM 2351 C CA . HIS B 1 129 ? 12.234 3.391 -4.512 1 82.75 129 HIS B CA 1
ATOM 2352 C C . HIS B 1 129 ? 11.531 2.514 -3.479 1 82.75 129 HIS B C 1
ATOM 2354 O O . HIS B 1 129 ? 12.062 2.291 -2.389 1 82.75 129 HIS B O 1
ATOM 2360 N N . LYS B 1 130 ? 10.477 1.908 -3.941 1 87.56 130 LYS B N 1
ATOM 2361 C CA . LYS B 1 130 ? 9.617 1.247 -2.967 1 87.56 130 LYS B CA 1
ATOM 2362 C C . LYS B 1 130 ? 10.055 -0.198 -2.74 1 87.56 130 LYS B C 1
ATOM 2364 O O . LYS B 1 130 ? 10.156 -0.977 -3.689 1 87.56 130 LYS B O 1
ATOM 2369 N N . ASN B 1 131 ? 10.289 -0.477 -1.498 1 94.31 131 ASN B N 1
ATOM 2370 C CA . ASN B 1 131 ? 10.562 -1.84 -1.059 1 94.31 131 ASN B CA 1
ATOM 2371 C C . ASN B 1 131 ? 9.32 -2.506 -0.48 1 94.31 131 ASN B C 1
ATOM 2373 O O . ASN B 1 131 ? 9.289 -3.723 -0.293 1 94.31 131 ASN B O 1
ATOM 2377 N N . TYR B 1 132 ? 8.336 -1.755 -0.205 1 96.44 132 TYR B N 1
ATOM 2378 C CA . TYR B 1 132 ? 7.09 -2.246 0.381 1 96.44 132 TYR B CA 1
ATOM 2379 C C . TYR B 1 132 ? 5.887 -1.827 -0.455 1 96.44 132 TYR B C 1
ATOM 2381 O O . TYR B 1 132 ? 5.93 -0.804 -1.142 1 96.44 132 TYR B O 1
ATOM 2389 N N . PRO B 1 133 ? 4.859 -2.635 -0.41 1 95.69 133 PRO B N 1
ATOM 2390 C CA . PRO B 1 133 ? 3.715 -2.402 -1.295 1 95.69 133 PRO B CA 1
ATOM 2391 C C . PRO B 1 133 ? 2.736 -1.372 -0.735 1 95.69 133 PRO B C 1
ATOM 2393 O O . PRO B 1 133 ? 1.548 -1.666 -0.579 1 95.69 133 PRO B O 1
ATOM 2396 N N . VAL B 1 134 ? 3.232 -0.203 -0.523 1 94.44 134 VAL B N 1
ATOM 2397 C CA . VAL B 1 134 ? 2.408 0.9 -0.043 1 94.44 134 VAL B CA 1
ATOM 2398 C C . VAL B 1 134 ? 2.482 2.066 -1.024 1 94.44 134 VAL B C 1
ATOM 2400 O O . VAL B 1 134 ? 3.469 2.215 -1.748 1 94.44 134 VAL B O 1
ATOM 2403 N N . LYS B 1 135 ? 1.431 2.729 -1.118 1 91.62 135 LYS B N 1
ATOM 2404 C CA . LYS B 1 135 ? 1.374 3.885 -2.008 1 91.62 135 LYS B CA 1
ATOM 2405 C C . LYS B 1 135 ? 0.894 5.129 -1.265 1 91.62 135 LYS B C 1
ATOM 2407 O O . LYS B 1 135 ? 0.26 5.023 -0.213 1 91.62 135 LYS B O 1
ATOM 2412 N N . ALA B 1 136 ? 1.258 6.238 -1.752 1 94.81 136 ALA B N 1
ATOM 2413 C CA . ALA B 1 136 ? 0.629 7.484 -1.322 1 94.81 136 ALA B CA 1
ATOM 2414 C C . ALA B 1 136 ? -0.627 7.777 -2.139 1 94.81 136 ALA B C 1
ATOM 2416 O O . ALA B 1 136 ? -0.575 7.832 -3.369 1 94.81 136 ALA B O 1
ATOM 2417 N N . ASP B 1 137 ? -1.7 7.891 -1.485 1 96.62 137 ASP B N 1
ATOM 2418 C CA . ASP B 1 137 ? -2.941 8.25 -2.164 1 96.62 137 ASP B CA 1
ATOM 2419 C C . ASP B 1 137 ? -2.916 9.703 -2.621 1 96.62 137 ASP B C 1
ATOM 2421 O O . ASP B 1 137 ? -3.375 10.023 -3.719 1 96.62 137 ASP B O 1
ATOM 2425 N N . PHE B 1 138 ? -2.428 10.531 -1.769 1 97.88 138 PHE B N 1
ATOM 2426 C CA . PHE B 1 138 ? -2.303 11.961 -2.041 1 97.88 138 PHE B CA 1
ATOM 2427 C C . PHE B 1 138 ? -0.841 12.391 -2.014 1 97.88 138 PHE B C 1
ATOM 2429 O O . PHE B 1 138 ? -0.16 12.227 -0.999 1 97.88 138 PHE B O 1
ATOM 2436 N N . LYS B 1 139 ? -0.334 12.922 -3.15 1 97.31 139 LYS B N 1
ATOM 2437 C CA . LYS B 1 139 ? 1.081 13.266 -3.268 1 97.31 139 LYS B CA 1
ATOM 2438 C C . LYS B 1 139 ? 1.264 14.742 -3.586 1 97.31 139 LYS B C 1
ATOM 2440 O O . LYS B 1 139 ? 0.537 15.305 -4.41 1 97.31 139 LYS B O 1
ATOM 2445 N N . GLY B 1 140 ? 2.184 15.352 -2.883 1 97.62 140 GLY B N 1
ATOM 2446 C CA . GLY B 1 140 ? 2.549 16.703 -3.271 1 97.62 140 GLY B CA 1
ATOM 2447 C C . GLY B 1 140 ? 3.352 16.766 -4.559 1 97.62 140 GLY B C 1
ATOM 2448 O O . GLY B 1 140 ? 2.943 17.406 -5.523 1 97.62 140 GLY B O 1
ATOM 2449 N N . LEU B 1 141 ? 4.488 16.062 -4.465 1 95.88 141 LEU B N 1
ATOM 2450 C CA . LEU B 1 141 ? 5.406 16.016 -5.598 1 95.88 141 LEU B CA 1
ATOM 2451 C C . LEU B 1 141 ? 6.023 14.633 -5.75 1 95.88 141 LEU B C 1
ATOM 2453 O O . LEU B 1 141 ? 6.422 14.008 -4.762 1 95.88 141 LEU B O 1
ATOM 2457 N N . SER B 1 142 ? 6.047 14.109 -6.988 1 94.75 142 SER B N 1
ATOM 2458 C CA . SER B 1 142 ? 6.766 12.875 -7.301 1 94.75 142 SER B CA 1
ATOM 2459 C C . SER B 1 142 ? 8.141 13.172 -7.891 1 94.75 142 SER B C 1
ATOM 2461 O O . SER B 1 142 ? 8.266 13.984 -8.805 1 94.75 142 SER B O 1
ATOM 2463 N N . LEU B 1 143 ? 9.125 12.516 -7.328 1 91.25 143 LEU B N 1
ATOM 2464 C CA . LEU B 1 143 ? 10.492 12.781 -7.766 1 91.25 143 LEU B CA 1
ATOM 2465 C C . LEU B 1 143 ? 11.188 11.484 -8.172 1 91.25 143 LEU B C 1
ATOM 2467 O O . LEU B 1 143 ? 11.164 10.5 -7.434 1 91.25 143 LEU B O 1
ATOM 2471 N N . SER B 1 144 ? 11.703 11.438 -9.289 1 85.81 144 SER B N 1
ATOM 2472 C CA . SER B 1 144 ? 12.617 10.375 -9.695 1 85.81 144 SER B CA 1
ATOM 2473 C C . SER B 1 144 ? 14.055 10.711 -9.328 1 85.81 144 SER B C 1
ATOM 2475 O O . SER B 1 144 ? 14.602 11.719 -9.781 1 85.81 144 SER B O 1
ATOM 2477 N N . THR B 1 145 ? 14.594 10.078 -8.336 1 81.12 145 THR B N 1
ATOM 2478 C CA . THR B 1 145 ? 15.961 10.344 -7.906 1 81.12 145 THR B CA 1
ATOM 2479 C C . THR B 1 145 ? 16.766 9.047 -7.812 1 81.12 145 THR B C 1
ATOM 2481 O O . THR B 1 145 ? 16.188 7.953 -7.832 1 81.12 145 THR B O 1
ATOM 2484 N N . SER B 1 146 ? 18 9.273 -7.781 1 79.38 146 SER B N 1
A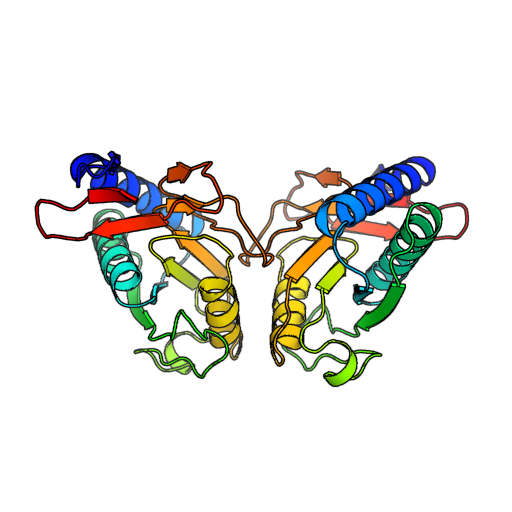TOM 2485 C CA . SER B 1 146 ? 18.828 8.102 -7.531 1 79.38 146 SER B CA 1
ATOM 2486 C C . SER B 1 146 ? 18.672 7.605 -6.098 1 79.38 146 SER B C 1
ATOM 2488 O O . SER B 1 146 ? 18.203 8.344 -5.23 1 79.38 146 SER B O 1
ATOM 2490 N N . LEU B 1 147 ? 19.062 6.418 -5.918 1 78.94 147 LEU B N 1
ATOM 2491 C CA . LEU B 1 147 ? 18.984 5.789 -4.602 1 78.94 147 LEU B CA 1
ATOM 2492 C C . LEU B 1 147 ? 19.859 6.527 -3.596 1 78.94 147 LEU B C 1
ATOM 2494 O O . LEU B 1 147 ? 19.578 6.527 -2.396 1 78.94 147 LEU B O 1
ATOM 2498 N N . GLN B 1 148 ? 20.844 7.215 -4.023 1 82.25 148 GLN B N 1
ATOM 2499 C CA . GLN B 1 148 ? 21.828 7.836 -3.15 1 82.25 148 GLN B CA 1
ATOM 2500 C C . GLN B 1 148 ? 21.375 9.227 -2.715 1 82.25 148 GLN B C 1
ATOM 2502 O O . GLN B 1 148 ? 21.859 9.75 -1.705 1 82.25 148 GLN B O 1
ATOM 2507 N N . GLU B 1 149 ? 20.531 9.797 -3.42 1 86.81 149 GLU B N 1
ATOM 2508 C CA . GLU B 1 149 ? 20.062 11.133 -3.09 1 86.81 149 GLU B CA 1
ATOM 2509 C C . GLU B 1 149 ? 19.078 11.102 -1.919 1 86.81 149 GLU B C 1
ATOM 2511 O O . GLU B 1 149 ? 18.328 10.141 -1.759 1 86.81 149 GLU B O 1
ATOM 2516 N N . HIS B 1 150 ? 19.172 12.156 -1.129 1 90.62 150 HIS B N 1
ATOM 2517 C CA . HIS B 1 150 ? 18.297 12.289 0.03 1 90.62 150 HIS B CA 1
ATOM 2518 C C . HIS B 1 150 ? 17.438 13.547 -0.064 1 90.62 150 HIS B C 1
ATOM 2520 O O . HIS B 1 150 ? 17.906 14.594 -0.492 1 90.62 150 HIS B O 1
ATOM 2526 N N . VAL B 1 151 ? 16.188 13.336 0.25 1 92.88 151 VAL B N 1
ATOM 2527 C CA . VAL B 1 151 ? 15.273 14.469 0.289 1 92.88 151 VAL B CA 1
ATOM 2528 C C . VAL B 1 151 ? 15.039 14.898 1.736 1 92.88 151 VAL B C 1
ATOM 2530 O O . VAL B 1 151 ? 14.781 14.055 2.604 1 92.88 151 VAL B O 1
ATOM 2533 N N . GLN B 1 152 ? 15.156 16.172 1.93 1 94.56 152 GLN B N 1
ATOM 2534 C CA . GLN B 1 152 ? 14.875 16.734 3.244 1 94.56 152 GLN B CA 1
ATOM 2535 C C . GLN B 1 152 ? 13.805 17.812 3.16 1 94.56 152 GLN B C 1
ATOM 2537 O O . GLN B 1 152 ? 13.805 18.625 2.23 1 94.56 152 GLN B O 1
ATOM 2542 N N . VAL B 1 153 ? 12.914 17.781 4.113 1 96.12 153 VAL B N 1
ATOM 2543 C CA . VAL B 1 153 ? 11.867 18.797 4.203 1 96.12 153 VAL B CA 1
ATOM 2544 C C . VAL B 1 153 ? 12.047 19.609 5.484 1 96.12 153 VAL B C 1
ATOM 2546 O O . VAL B 1 153 ? 12.242 19.047 6.562 1 96.12 153 VAL B O 1
ATOM 2549 N N . VAL B 1 154 ? 12.008 20.828 5.332 1 95.12 154 VAL B N 1
ATOM 2550 C CA . VAL B 1 154 ? 12.109 21.75 6.461 1 95.12 154 VAL B CA 1
ATOM 2551 C C . VAL B 1 154 ? 10.836 22.578 6.562 1 95.12 154 VAL B C 1
ATOM 2553 O O . VAL B 1 154 ? 10.5 23.328 5.645 1 95.12 154 VAL B O 1
ATOM 2556 N N . PHE B 1 155 ? 10.172 22.406 7.703 1 94.81 155 PHE B N 1
ATOM 2557 C CA . PHE B 1 155 ? 8.969 23.203 7.938 1 94.81 155 PHE B CA 1
ATOM 2558 C C . PHE B 1 155 ? 9.266 24.344 8.898 1 94.81 155 PHE B C 1
ATOM 2560 O O . PHE B 1 155 ? 9.742 24.125 10.008 1 94.81 155 PHE B O 1
ATOM 2567 N N . GLU B 1 156 ? 9.07 25.453 8.406 1 89.88 156 GLU B N 1
ATOM 2568 C CA . GLU B 1 156 ? 9.133 26.672 9.195 1 89.88 156 GLU B CA 1
ATOM 2569 C C . GLU B 1 156 ? 7.906 27.547 8.953 1 89.88 156 GLU B C 1
ATOM 2571 O O . GLU B 1 156 ? 7.129 27.297 8.023 1 89.88 156 GLU B O 1
ATOM 2576 N N . GLU B 1 157 ? 7.59 28.453 9.836 1 82.62 157 GLU B N 1
ATOM 2577 C CA . GLU B 1 157 ? 6.406 29.297 9.719 1 82.62 157 GLU B CA 1
ATOM 2578 C C . GLU B 1 157 ? 6.379 30.031 8.383 1 82.62 157 GLU B C 1
ATOM 2580 O O . GLU B 1 157 ? 5.355 30.047 7.695 1 82.62 157 GLU B O 1
ATOM 2585 N N . LYS B 1 158 ? 7.418 30.719 7.875 1 82 158 LYS B N 1
ATOM 2586 C CA . LYS B 1 158 ? 7.387 31.5 6.637 1 82 158 LYS B CA 1
ATOM 2587 C C . LYS B 1 158 ? 8.516 31.078 5.703 1 82 158 LYS B C 1
ATOM 2589 O O . LYS B 1 158 ? 8.852 31.812 4.762 1 82 158 LYS B O 1
ATOM 2594 N N . ASP B 1 159 ? 9.047 29.891 5.918 1 90.38 159 ASP B N 1
ATOM 2595 C CA . ASP B 1 159 ? 10.188 29.547 5.074 1 90.38 159 ASP B CA 1
ATOM 2596 C C . ASP B 1 159 ? 10.375 28.047 4.977 1 90.38 159 ASP B C 1
ATOM 2598 O O . ASP B 1 159 ? 11.5 27.531 5.109 1 90.38 159 ASP B O 1
ATOM 2602 N N . SER B 1 160 ? 9.289 27.453 4.754 1 94.25 160 SER B N 1
ATOM 2603 C CA . SER B 1 160 ? 9.391 26 4.551 1 94.25 160 SER B CA 1
ATOM 2604 C C . SER B 1 160 ? 9.953 25.688 3.172 1 94.25 160 SER B C 1
ATOM 2606 O O . SER B 1 160 ? 9.711 26.406 2.207 1 94.25 160 SER B O 1
ATOM 2608 N N . TYR B 1 161 ? 10.719 24.672 3.096 1 95.19 161 TYR B N 1
ATOM 2609 C CA . TYR B 1 161 ? 11.289 24.25 1.817 1 95.19 161 TYR B CA 1
ATOM 2610 C C . TYR B 1 161 ? 11.695 22.781 1.852 1 95.19 161 TYR B C 1
ATOM 2612 O O . TYR B 1 161 ? 11.742 22.172 2.92 1 95.19 161 TYR B O 1
ATOM 2620 N N . ALA B 1 162 ? 11.891 22.25 0.721 1 95.25 162 ALA B N 1
ATOM 2621 C CA . ALA B 1 162 ? 12.453 20.906 0.551 1 95.25 162 ALA B CA 1
ATOM 2622 C C . ALA B 1 162 ? 13.672 20.938 -0.371 1 95.25 162 ALA B C 1
ATOM 2624 O O . ALA B 1 162 ? 13.719 21.734 -1.314 1 95.25 162 ALA B O 1
ATOM 2625 N N . TYR B 1 163 ? 14.648 20.094 -0.052 1 94.06 163 TYR B N 1
ATOM 2626 C CA . TYR B 1 163 ? 15.852 20.125 -0.876 1 94.06 163 TYR B CA 1
ATOM 2627 C C . TYR B 1 163 ? 16.438 18.719 -1.021 1 94.06 163 TYR B C 1
ATOM 2629 O O . TYR B 1 163 ? 16.125 17.828 -0.243 1 94.06 163 TYR B O 1
ATOM 2637 N N . LEU B 1 164 ? 17.172 18.562 -2.082 1 90.88 164 LEU B N 1
ATOM 2638 C CA . LEU B 1 164 ? 17.891 17.328 -2.379 1 90.88 164 LEU B CA 1
ATOM 2639 C C . LEU B 1 164 ? 19.344 17.422 -1.892 1 90.88 164 LEU B C 1
ATOM 2641 O O . LEU B 1 164 ? 20 18.453 -2.064 1 90.88 164 LEU B O 1
ATOM 2645 N N . SER B 1 165 ? 19.797 16.391 -1.235 1 86.88 165 SER B N 1
ATOM 2646 C CA . SER B 1 165 ? 21.188 16.344 -0.797 1 86.88 165 SER B CA 1
ATOM 2647 C C . SER B 1 165 ? 21.828 15 -1.153 1 86.88 165 SER B C 1
ATOM 2649 O O . SER B 1 165 ? 21.141 13.992 -1.31 1 86.88 165 SER B O 1
#